Protein AF-A0A7X7HPI1-F1 (afdb_monomer)

Structure (mmCIF, N/CA/C/O backbone):
data_AF-A0A7X7HPI1-F1
#
_entry.id   AF-A0A7X7HPI1-F1
#
loop_
_atom_site.group_PDB
_atom_site.id
_atom_site.type_symbol
_atom_site.label_atom_id
_atom_site.label_alt_id
_atom_site.label_comp_id
_atom_site.label_asym_id
_atom_site.label_entity_id
_atom_site.label_seq_id
_atom_site.pdbx_PDB_ins_code
_atom_site.Cartn_x
_atom_site.Cartn_y
_atom_site.Cartn_z
_atom_site.occupancy
_atom_site.B_iso_or_equiv
_atom_site.auth_seq_id
_atom_site.auth_comp_id
_atom_site.auth_asym_id
_atom_site.auth_atom_id
_atom_site.pdbx_PDB_model_num
ATOM 1 N N . MET A 1 1 ? -1.794 21.507 5.928 1.00 48.09 1 MET A N 1
ATOM 2 C CA . MET A 1 1 ? -1.020 20.649 4.999 1.00 48.09 1 MET A CA 1
ATOM 3 C C . MET A 1 1 ? -1.915 20.273 3.833 1.00 48.09 1 MET A C 1
ATOM 5 O O . MET A 1 1 ? -3.113 20.124 4.068 1.00 48.09 1 MET A O 1
ATOM 9 N N . PRO A 1 2 ? -1.372 20.104 2.619 1.00 66.44 2 PRO A N 1
ATOM 10 C CA . PRO A 1 2 ? -2.145 19.570 1.507 1.00 66.44 2 PRO A CA 1
ATOM 11 C C . PRO A 1 2 ? -2.589 18.140 1.835 1.00 66.44 2 PRO A C 1
ATOM 13 O O . PRO A 1 2 ? -1.796 17.331 2.317 1.00 66.44 2 PRO A O 1
ATOM 16 N N . ALA A 1 3 ? -3.861 17.829 1.591 1.00 70.88 3 ALA A N 1
ATOM 17 C CA . ALA A 1 3 ? -4.450 16.532 1.929 1.00 70.88 3 ALA A CA 1
ATOM 18 C C . ALA A 1 3 ? -3.726 15.340 1.262 1.00 70.88 3 ALA A C 1
ATOM 20 O O . ALA A 1 3 ? -3.710 14.245 1.825 1.00 70.88 3 ALA A O 1
ATOM 21 N N . ASN A 1 4 ? -3.064 15.575 0.122 1.00 82.62 4 ASN A N 1
ATOM 22 C CA . ASN A 1 4 ? -2.371 14.551 -0.663 1.00 82.62 4 ASN A CA 1
ATOM 23 C C . ASN A 1 4 ? -1.169 13.913 0.041 1.00 82.62 4 ASN A C 1
ATOM 25 O O . ASN A 1 4 ? -1.058 12.691 0.035 1.00 82.62 4 ASN A O 1
ATOM 29 N N . LEU A 1 5 ? -0.284 14.694 0.675 1.00 86.50 5 LEU A N 1
ATOM 30 C CA . LEU A 1 5 ? 0.909 14.119 1.318 1.00 86.50 5 LEU A CA 1
ATOM 31 C C . LEU A 1 5 ? 0.515 13.159 2.449 1.00 86.50 5 LEU A C 1
ATOM 33 O O . LEU A 1 5 ? 1.055 12.064 2.571 1.00 86.50 5 LEU A O 1
ATOM 37 N N . ASN A 1 6 ? -0.509 13.530 3.218 1.00 91.56 6 ASN A N 1
ATOM 38 C CA . ASN A 1 6 ? -1.037 12.679 4.276 1.00 91.56 6 ASN A CA 1
ATOM 39 C C . ASN A 1 6 ? -1.591 11.359 3.756 1.00 91.56 6 ASN A C 1
ATOM 41 O O . ASN A 1 6 ? -1.440 10.344 4.425 1.00 91.56 6 ASN A O 1
ATOM 45 N N . ALA A 1 7 ? -2.273 11.380 2.610 1.00 92.81 7 ALA A N 1
ATOM 46 C CA . ALA A 1 7 ? -2.799 10.165 2.006 1.00 92.81 7 ALA A CA 1
ATOM 47 C C . ALA A 1 7 ? -1.656 9.217 1.620 1.00 92.81 7 ALA A C 1
ATOM 49 O O . ALA A 1 7 ? -1.682 8.052 2.001 1.00 92.81 7 ALA A O 1
ATOM 50 N N . LEU A 1 8 ? -0.600 9.736 0.986 1.00 92.62 8 LEU A N 1
ATOM 51 C CA . LEU A 1 8 ? 0.573 8.943 0.604 1.00 92.62 8 LEU A CA 1
ATOM 52 C C . LEU A 1 8 ? 1.278 8.304 1.807 1.00 92.62 8 LEU A C 1
ATOM 54 O O . LEU A 1 8 ? 1.609 7.118 1.756 1.00 92.62 8 LEU A O 1
ATOM 58 N N . ILE A 1 9 ? 1.465 9.057 2.899 1.00 93.75 9 ILE A N 1
ATOM 59 C CA . ILE A 1 9 ? 2.038 8.518 4.143 1.00 93.75 9 ILE A CA 1
ATOM 60 C C . ILE A 1 9 ? 1.172 7.363 4.654 1.00 93.75 9 ILE A C 1
ATOM 62 O O . ILE A 1 9 ? 1.690 6.285 4.935 1.00 93.75 9 ILE A O 1
ATOM 66 N N . ARG A 1 10 ? -0.155 7.542 4.703 1.00 96.06 10 ARG A N 1
ATOM 67 C CA . ARG A 1 10 ? -1.070 6.488 5.162 1.00 96.06 10 ARG A CA 1
ATOM 68 C C . ARG A 1 10 ? -1.055 5.264 4.249 1.00 96.06 10 ARG A C 1
ATOM 70 O O . ARG A 1 10 ? -0.957 4.161 4.771 1.00 96.06 10 ARG A O 1
ATOM 77 N N . TYR A 1 11 ? -1.062 5.423 2.925 1.00 96.19 11 TYR A N 1
ATOM 78 C CA . TYR A 1 11 ? -0.986 4.292 1.987 1.00 96.19 11 TYR A CA 1
ATOM 79 C C . TYR A 1 11 ? 0.305 3.494 2.154 1.00 96.19 11 TYR A C 1
ATOM 81 O O . TYR A 1 11 ? 0.265 2.266 2.232 1.00 96.19 11 TYR A O 1
ATOM 89 N N . LYS A 1 12 ? 1.446 4.183 2.283 1.00 95.12 12 LYS A N 1
ATOM 90 C CA . LYS A 1 12 ? 2.737 3.541 2.556 1.00 95.12 12 LYS A CA 1
ATOM 91 C C . LYS A 1 12 ? 2.701 2.774 3.878 1.00 95.12 12 LYS A C 1
ATOM 93 O O . LYS A 1 12 ? 3.155 1.633 3.931 1.00 95.12 12 LYS A O 1
ATOM 98 N N . THR A 1 13 ? 2.146 3.370 4.931 1.00 96.50 13 THR A N 1
ATOM 99 C CA . THR A 1 13 ? 2.050 2.735 6.251 1.00 96.50 13 THR A CA 1
ATOM 100 C C . THR A 1 13 ? 1.117 1.527 6.244 1.00 96.50 13 THR A C 1
ATOM 102 O O . THR A 1 13 ? 1.507 0.472 6.744 1.00 96.50 13 THR A O 1
ATOM 105 N N . ILE A 1 14 ? -0.070 1.637 5.637 1.00 97.25 14 ILE A N 1
ATOM 106 C CA . ILE A 1 14 ? -1.009 0.518 5.476 1.00 97.25 14 ILE A CA 1
ATOM 107 C C . ILE A 1 14 ? -0.326 -0.611 4.704 1.00 97.25 14 ILE A C 1
ATOM 109 O O . ILE A 1 14 ? -0.339 -1.751 5.162 1.00 97.25 14 ILE A O 1
ATOM 113 N N . ASN A 1 15 ? 0.351 -0.305 3.593 1.00 96.06 15 ASN A N 1
ATOM 114 C CA . ASN A 1 15 ? 1.085 -1.311 2.832 1.00 96.06 15 ASN A CA 1
ATOM 115 C C . ASN A 1 15 ? 2.127 -2.042 3.679 1.00 96.06 15 ASN A C 1
ATOM 117 O O . ASN A 1 15 ? 2.152 -3.265 3.678 1.00 96.06 15 ASN A O 1
ATOM 121 N N . SER A 1 16 ? 2.948 -1.313 4.436 1.00 94.69 16 SER A N 1
ATOM 122 C CA . SER A 1 16 ? 3.955 -1.917 5.316 1.00 94.69 16 SER A CA 1
ATOM 123 C C . SER A 1 16 ? 3.349 -2.793 6.415 1.00 94.69 16 SER A C 1
ATOM 125 O O . SER A 1 16 ? 3.991 -3.743 6.851 1.00 94.69 16 SER A O 1
ATOM 127 N N . CYS A 1 17 ? 2.130 -2.490 6.874 1.00 95.50 17 CYS A N 1
ATOM 128 C CA . CYS A 1 17 ? 1.427 -3.340 7.834 1.00 95.50 17 CYS A CA 1
ATOM 129 C C . CYS A 1 17 ? 0.960 -4.644 7.171 1.00 95.50 17 CYS A C 1
ATOM 131 O O . CYS A 1 17 ? 1.163 -5.724 7.723 1.00 95.50 17 CYS A O 1
ATOM 133 N N . LEU A 1 18 ? 0.343 -4.554 5.991 1.00 95.25 18 LEU A N 1
ATOM 134 C CA . LEU A 1 18 ? -0.298 -5.699 5.336 1.00 95.25 18 LEU A CA 1
ATOM 135 C C . LEU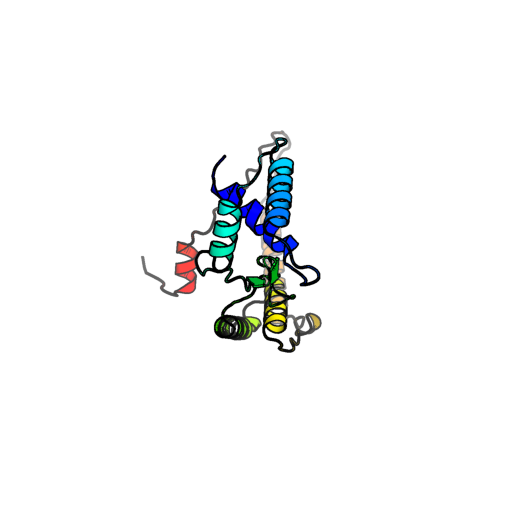 A 1 18 ? 0.675 -6.591 4.542 1.00 95.25 18 LEU A C 1
ATOM 137 O O . LEU A 1 18 ? 0.387 -7.774 4.345 1.00 95.25 18 LEU A O 1
ATOM 141 N N . ALA A 1 19 ? 1.810 -6.050 4.092 1.00 90.19 19 ALA A N 1
ATOM 142 C CA . ALA A 1 19 ? 2.802 -6.759 3.286 1.00 90.19 19 ALA A CA 1
ATOM 143 C C . ALA A 1 19 ? 3.448 -7.946 4.026 1.00 90.19 19 ALA A C 1
ATOM 145 O O . ALA A 1 19 ? 3.615 -7.951 5.247 1.00 90.19 19 ALA A O 1
ATOM 146 N N . GLY A 1 20 ? 3.837 -8.973 3.265 1.00 82.62 20 GLY A N 1
ATOM 147 C CA . GLY A 1 20 ? 4.520 -10.163 3.778 1.00 82.62 20 GLY A CA 1
ATOM 148 C C . GLY A 1 20 ? 3.614 -11.193 4.462 1.00 82.62 20 GLY A C 1
ATOM 149 O O . GLY A 1 20 ? 4.106 -12.252 4.843 1.00 82.62 20 GLY A O 1
ATOM 150 N N . GLY A 1 21 ? 2.316 -10.912 4.644 1.00 79.25 21 GLY A N 1
ATOM 151 C CA . GLY A 1 21 ? 1.300 -11.886 5.078 1.00 79.25 21 GLY A CA 1
ATOM 152 C C . GLY A 1 21 ? 1.475 -12.479 6.485 1.00 79.25 21 GLY A C 1
ATOM 153 O O . GLY A 1 21 ? 0.742 -13.389 6.861 1.00 79.25 21 GLY A O 1
ATOM 154 N N . ARG A 1 22 ? 2.429 -11.982 7.285 1.00 77.50 22 ARG A N 1
ATOM 155 C CA . ARG A 1 22 ? 2.795 -12.570 8.592 1.00 77.50 22 ARG A CA 1
ATOM 156 C C . ARG A 1 22 ? 1.768 -12.306 9.693 1.00 77.50 22 ARG A C 1
ATOM 158 O O . ARG A 1 22 ? 1.742 -13.019 10.691 1.00 77.50 22 ARG A O 1
ATOM 165 N N . ARG A 1 23 ? 0.960 -11.253 9.547 1.00 91.06 23 ARG A N 1
ATOM 166 C CA . ARG A 1 23 ? 0.018 -10.766 10.562 1.00 91.06 23 ARG A CA 1
ATOM 167 C C . ARG A 1 23 ? -1.215 -10.158 9.896 1.00 91.06 23 ARG A C 1
ATOM 169 O O . ARG A 1 23 ? -1.105 -9.526 8.850 1.00 91.06 23 ARG A O 1
ATOM 176 N N . ARG A 1 24 ? -2.375 -10.320 10.539 1.00 95.62 24 ARG A N 1
ATOM 177 C CA . ARG A 1 24 ? -3.611 -9.592 10.215 1.00 95.62 24 ARG A CA 1
ATOM 178 C C . ARG A 1 24 ? -3.800 -8.436 11.198 1.00 95.62 24 ARG A C 1
ATOM 180 O O . ARG A 1 24 ? -3.388 -8.555 12.350 1.00 95.62 24 ARG A O 1
ATOM 187 N N . TRP A 1 25 ? -4.420 -7.354 10.747 1.00 97.81 25 TRP A N 1
ATOM 188 C CA . TRP A 1 25 ? -4.474 -6.088 11.483 1.00 97.81 25 TRP A CA 1
ATOM 189 C C . TRP A 1 25 ? -5.904 -5.632 11.728 1.00 97.81 25 TRP A C 1
ATOM 191 O O . TRP A 1 25 ? -6.716 -5.651 10.805 1.00 97.81 25 TRP A O 1
ATOM 201 N N . SER A 1 26 ? -6.226 -5.190 12.939 1.00 98.06 26 SER A N 1
ATOM 202 C CA . SER A 1 26 ? -7.514 -4.545 13.201 1.00 98.06 26 SER A CA 1
ATOM 203 C C . SER A 1 26 ? -7.544 -3.126 12.623 1.00 98.06 26 SER A C 1
ATOM 205 O O . SER A 1 26 ? -6.506 -2.527 12.325 1.00 98.06 26 SER A O 1
ATOM 207 N N . ILE A 1 27 ? -8.745 -2.561 12.469 1.00 97.94 27 ILE A N 1
ATOM 208 C CA . ILE A 1 27 ? -8.876 -1.174 12.004 1.00 97.94 27 ILE A CA 1
ATOM 209 C C . ILE A 1 27 ? -8.205 -0.190 12.971 1.00 97.94 27 ILE A C 1
ATOM 211 O O . ILE A 1 27 ? -7.578 0.766 12.523 1.00 97.94 27 ILE A O 1
ATOM 215 N N . ASP A 1 28 ? -8.284 -0.444 14.277 1.00 97.81 28 ASP A N 1
ATOM 216 C CA . ASP A 1 28 ? -7.704 0.426 15.300 1.00 97.81 28 ASP A CA 1
ATOM 217 C C . ASP A 1 28 ? -6.179 0.358 15.315 1.00 97.81 28 ASP A C 1
ATOM 219 O O . ASP A 1 28 ? -5.527 1.391 15.441 1.00 97.81 28 ASP A O 1
ATOM 223 N N . GLU A 1 29 ? -5.594 -0.816 15.074 1.00 97.50 29 GLU A N 1
ATOM 224 C CA . GLU A 1 29 ? -4.141 -0.930 14.933 1.00 97.50 29 GLU A CA 1
ATOM 225 C C . GLU A 1 29 ? -3.635 -0.173 13.698 1.00 97.50 29 GLU A C 1
ATOM 227 O O . GLU A 1 29 ? -2.627 0.529 13.771 1.00 97.50 29 GLU A O 1
ATOM 232 N N . LEU A 1 30 ? -4.345 -0.264 12.566 1.00 97.75 30 LEU A N 1
ATOM 233 C CA . LEU A 1 30 ? -4.000 0.505 11.365 1.00 97.75 30 LEU A CA 1
ATOM 234 C C . LEU A 1 30 ? -4.118 2.016 11.611 1.00 97.75 30 LEU A C 1
ATOM 236 O O . LEU A 1 30 ? -3.263 2.780 11.162 1.00 97.75 30 LEU A O 1
ATOM 240 N N . ARG A 1 31 ? -5.147 2.455 12.347 1.00 97.50 31 ARG A N 1
ATOM 241 C CA . ARG A 1 31 ? -5.308 3.862 12.744 1.00 97.50 31 ARG A CA 1
ATOM 242 C C . ARG A 1 31 ? -4.149 4.345 13.600 1.00 97.50 31 ARG A C 1
ATOM 244 O O . ARG A 1 31 ? -3.644 5.434 13.328 1.00 97.50 31 ARG A O 1
ATOM 251 N N . GLU A 1 32 ? -3.733 3.565 14.594 1.00 96.88 32 GLU A N 1
ATOM 252 C CA . GLU A 1 32 ? -2.623 3.940 15.470 1.00 96.88 32 GLU A CA 1
ATOM 253 C C . GLU A 1 32 ? -1.335 4.073 14.660 1.00 96.88 32 GLU A C 1
ATOM 255 O O . GLU A 1 32 ? -0.740 5.147 14.628 1.00 96.88 32 GLU A O 1
ATOM 260 N N . ARG A 1 33 ? -0.994 3.052 13.862 1.00 96.94 33 ARG A N 1
ATOM 261 C CA . ARG A 1 33 ? 0.201 3.069 13.003 1.00 96.94 33 ARG A CA 1
ATOM 262 C C . ARG A 1 33 ? 0.227 4.253 12.042 1.00 96.94 33 ARG A C 1
ATOM 264 O O . ARG A 1 33 ? 1.272 4.862 11.824 1.00 96.94 33 ARG A O 1
ATOM 271 N N . CYS A 1 34 ? -0.910 4.592 11.440 1.00 96.50 34 CYS A N 1
ATOM 272 C CA . CYS A 1 34 ? -1.007 5.762 10.573 1.00 96.50 34 CYS A CA 1
ATOM 273 C C . CYS A 1 34 ? -0.898 7.084 11.345 1.00 96.50 34 CYS A C 1
ATOM 275 O O . CYS A 1 34 ? -0.346 8.043 10.807 1.00 96.50 34 CYS A O 1
ATOM 277 N N . SER A 1 35 ? -1.415 7.149 12.574 1.00 95.69 35 SER A N 1
ATOM 278 C CA . SER A 1 35 ? -1.324 8.337 13.433 1.00 95.69 35 SER A CA 1
ATOM 279 C C . SER A 1 35 ? 0.115 8.574 13.892 1.00 95.69 35 SER A C 1
ATOM 281 O O . SER A 1 35 ? 0.601 9.698 13.788 1.00 95.69 35 SER A O 1
ATOM 283 N N . GLU A 1 36 ? 0.817 7.514 14.299 1.00 95.19 36 GLU A N 1
ATOM 284 C CA . GLU A 1 36 ? 2.249 7.525 14.622 1.00 95.19 36 GLU A CA 1
ATOM 285 C C . GLU A 1 36 ? 3.083 8.000 13.424 1.00 95.19 36 GLU A C 1
ATOM 287 O O . GLU A 1 36 ? 3.819 8.977 13.537 1.00 95.19 36 GLU A O 1
ATOM 292 N N . ALA A 1 37 ? 2.888 7.402 12.243 1.00 94.12 37 ALA A N 1
ATOM 293 C CA . ALA A 1 37 ? 3.639 7.769 11.039 1.00 94.12 37 ALA A CA 1
ATOM 294 C C . ALA A 1 37 ? 3.433 9.239 10.622 1.00 94.12 37 ALA A C 1
ATOM 296 O O . ALA A 1 37 ? 4.359 9.905 10.161 1.00 94.12 37 ALA A O 1
ATOM 297 N N . LEU A 1 38 ? 2.217 9.772 10.784 1.00 92.31 38 LEU A N 1
ATOM 298 C CA . LEU A 1 38 ? 1.942 11.190 10.531 1.00 92.31 38 LEU A CA 1
ATOM 299 C C . LEU A 1 38 ? 2.541 12.106 11.605 1.00 92.31 38 LEU A C 1
ATOM 301 O O . LEU A 1 38 ? 2.862 13.259 11.305 1.00 92.31 38 LEU A O 1
ATOM 305 N N . ALA A 1 39 ? 2.652 11.626 12.845 1.00 90.94 39 ALA A N 1
ATOM 306 C CA . ALA A 1 39 ? 3.245 12.369 13.946 1.00 90.94 39 ALA A CA 1
ATOM 307 C C . ALA A 1 39 ? 4.764 12.489 13.790 1.00 90.94 39 ALA A C 1
ATOM 309 O O . ALA A 1 39 ? 5.292 13.581 13.993 1.00 90.94 39 ALA A O 1
ATOM 310 N N . GLU A 1 40 ? 5.441 11.413 13.381 1.00 87.25 40 GLU A N 1
ATOM 311 C CA . GLU A 1 40 ? 6.885 11.387 13.111 1.00 87.25 40 GLU A CA 1
ATOM 312 C C . GLU A 1 40 ? 7.287 12.410 12.042 1.00 87.25 40 GLU A C 1
ATOM 314 O O . GLU A 1 40 ? 8.226 13.176 12.240 1.00 87.25 40 GLU A O 1
ATOM 319 N N . ASP A 1 41 ? 6.523 12.497 10.950 1.00 80.44 41 ASP A N 1
ATOM 320 C CA . ASP A 1 41 ? 6.805 13.422 9.843 1.00 80.44 41 ASP A CA 1
ATOM 321 C C . ASP A 1 41 ? 6.566 14.902 10.214 1.00 80.44 41 ASP A C 1
ATOM 323 O O . ASP A 1 41 ? 7.117 15.816 9.602 1.00 80.44 41 ASP A O 1
ATOM 327 N N . ARG A 1 42 ? 5.736 15.170 11.234 1.00 75.88 42 ARG A N 1
ATOM 328 C CA . ARG A 1 42 ? 5.281 16.531 11.587 1.00 75.88 42 ARG A CA 1
ATOM 329 C C . ARG A 1 42 ? 5.717 17.039 12.957 1.00 75.88 42 ARG A C 1
ATOM 331 O O . ARG A 1 42 ? 5.479 18.210 13.261 1.00 75.88 42 ARG A O 1
ATOM 338 N N . GLY A 1 43 ? 6.244 16.174 13.817 1.00 76.06 43 GLY A N 1
ATOM 339 C CA . GLY A 1 43 ? 6.509 16.473 15.226 1.00 76.06 43 GLY A CA 1
ATOM 340 C C . GLY A 1 43 ? 5.255 16.798 16.053 1.00 76.06 43 GLY A C 1
ATOM 341 O O . GLY A 1 43 ? 5.365 17.409 17.114 1.00 76.06 43 GLY A O 1
ATOM 342 N N . ARG A 1 44 ? 4.048 16.453 15.572 1.00 76.81 44 ARG A N 1
ATOM 343 C CA . ARG A 1 44 ? 2.775 16.668 16.287 1.00 76.81 44 ARG A CA 1
ATOM 344 C C . ARG A 1 44 ? 1.822 15.502 16.076 1.00 76.81 44 ARG A C 1
ATOM 346 O O . ARG A 1 44 ? 1.489 15.182 14.937 1.00 76.81 44 ARG A O 1
ATOM 353 N N . TYR A 1 45 ? 1.332 14.936 17.175 1.00 79.69 45 TYR A N 1
ATOM 354 C CA . TYR A 1 45 ? 0.384 13.829 17.138 1.00 79.69 45 TYR A CA 1
ATOM 355 C C . TYR A 1 45 ? -0.997 14.291 16.663 1.00 79.69 45 TYR A C 1
ATOM 357 O O . TYR A 1 45 ? -1.563 15.258 17.175 1.00 79.69 45 TYR A O 1
ATOM 365 N N . SER A 1 46 ? -1.536 13.595 15.664 1.00 81.31 46 SER A N 1
ATOM 366 C CA . SER A 1 46 ? -2.890 13.798 15.158 1.00 81.31 46 SER A CA 1
ATOM 367 C C . SER A 1 46 ? -3.506 12.437 14.875 1.00 81.31 46 SER A C 1
ATOM 369 O O . SER A 1 46 ? -3.039 11.710 14.001 1.00 81.31 46 SER A O 1
ATOM 371 N N . THR A 1 47 ? -4.561 12.106 15.617 1.00 88.75 47 THR A N 1
ATOM 372 C CA . THR A 1 47 ? -5.258 10.831 15.464 1.00 88.75 47 THR A CA 1
ATOM 373 C C . THR A 1 47 ? -5.995 10.770 14.133 1.00 88.75 47 THR A C 1
ATOM 375 O O . THR A 1 47 ? -6.778 11.659 13.789 1.00 88.75 47 THR A O 1
ATOM 378 N N . VAL A 1 48 ? -5.793 9.680 13.401 1.00 94.00 48 VAL A N 1
ATOM 379 C CA . VAL A 1 48 ? -6.534 9.387 12.177 1.00 94.00 48 VAL A CA 1
ATOM 380 C C . VAL A 1 48 ? -7.881 8.746 12.518 1.00 94.00 48 VAL A C 1
ATOM 382 O O . VAL A 1 48 ? -7.986 7.815 13.326 1.00 94.00 48 VAL A O 1
ATOM 385 N N . SER A 1 49 ? -8.946 9.253 11.893 1.00 96.56 49 SER A N 1
ATOM 386 C CA . SER A 1 49 ? -10.290 8.707 12.081 1.00 96.56 49 SER A CA 1
ATOM 387 C C . SER A 1 49 ? -10.433 7.326 11.438 1.00 96.56 49 SER A C 1
ATOM 389 O O . SER A 1 49 ? -9.805 7.028 10.422 1.00 96.56 49 SER A O 1
ATOM 391 N N . GLU A 1 50 ? -11.318 6.497 11.987 1.00 97.12 50 GLU A N 1
ATOM 392 C CA . GLU A 1 50 ? -11.624 5.188 11.408 1.00 97.12 50 GLU A CA 1
ATOM 393 C C . GLU A 1 50 ? -12.156 5.301 9.976 1.00 97.12 50 GLU A C 1
ATOM 395 O O . GLU A 1 50 ? -11.737 4.557 9.088 1.00 97.12 50 GLU A O 1
ATOM 400 N N . ARG A 1 51 ? -13.026 6.289 9.733 1.00 97.19 51 ARG A N 1
ATOM 401 C CA . ARG A 1 51 ? -13.558 6.592 8.403 1.00 97.19 51 ARG A CA 1
ATOM 402 C C . ARG A 1 51 ? -12.439 6.837 7.394 1.00 97.19 51 ARG A C 1
ATOM 404 O O . ARG A 1 51 ? -12.497 6.291 6.303 1.00 97.19 51 ARG A O 1
ATOM 411 N N . THR A 1 52 ? -11.411 7.594 7.777 1.00 97.06 52 THR A N 1
ATOM 412 C CA . THR A 1 52 ? -10.260 7.875 6.909 1.00 97.06 52 THR A CA 1
ATOM 413 C C . THR A 1 52 ? -9.536 6.594 6.506 1.00 97.06 52 THR A C 1
ATOM 415 O O . THR A 1 52 ? -9.290 6.403 5.322 1.00 97.06 52 THR A O 1
ATOM 418 N N . ILE A 1 53 ? -9.254 5.689 7.449 1.00 98.06 53 ILE A N 1
ATOM 419 C CA . ILE A 1 53 ? -8.574 4.425 7.126 1.00 98.06 53 ILE A CA 1
ATOM 420 C C . ILE A 1 53 ? -9.452 3.526 6.249 1.00 98.06 53 ILE A C 1
ATOM 422 O O . ILE A 1 53 ? -8.957 2.923 5.300 1.00 98.06 53 ILE A O 1
ATOM 426 N N . ARG A 1 54 ? -10.761 3.449 6.515 1.00 97.94 54 ARG A N 1
ATOM 427 C CA . ARG A 1 54 ? -11.687 2.683 5.664 1.00 97.94 54 ARG A CA 1
ATOM 428 C C . ARG A 1 54 ? -11.761 3.251 4.242 1.00 97.94 54 ARG A C 1
ATOM 430 O O . ARG A 1 54 ? -11.754 2.475 3.286 1.00 97.94 54 ARG A O 1
ATOM 437 N N . ASP A 1 55 ? -11.795 4.576 4.102 1.00 97.62 55 ASP A N 1
ATOM 438 C CA . ASP A 1 55 ? -11.776 5.256 2.804 1.00 97.62 55 ASP A CA 1
ATOM 439 C C . ASP A 1 55 ? -10.442 5.015 2.077 1.00 97.62 55 ASP A C 1
ATOM 441 O O . ASP A 1 55 ? -10.441 4.690 0.891 1.00 97.62 55 ASP A O 1
ATOM 445 N N . ASP A 1 56 ? -9.312 5.062 2.784 1.00 97.56 56 ASP A N 1
ATOM 446 C CA . ASP A 1 56 ? -7.999 4.748 2.214 1.00 97.56 56 ASP A CA 1
ATOM 447 C C . ASP A 1 56 ? -7.915 3.302 1.716 1.00 97.56 56 ASP A C 1
ATOM 449 O O . ASP A 1 56 ? -7.472 3.066 0.596 1.00 97.56 56 ASP A O 1
ATOM 453 N N . ILE A 1 57 ? -8.393 2.331 2.502 1.00 97.81 57 ILE A N 1
ATOM 4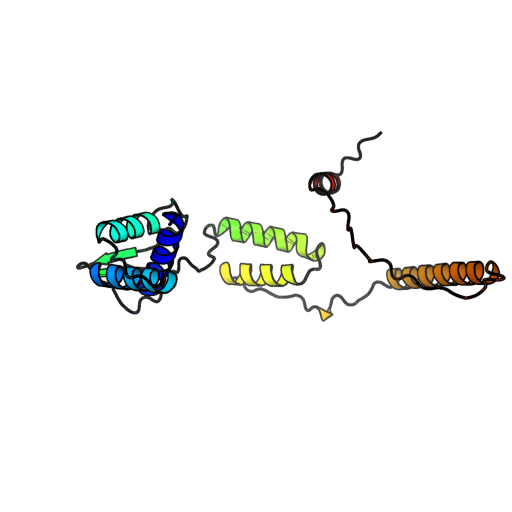54 C CA . ILE A 1 57 ? -8.450 0.919 2.094 1.00 97.81 57 ILE A CA 1
ATOM 455 C C . ILE A 1 57 ? -9.338 0.753 0.856 1.00 97.81 57 ILE A C 1
ATOM 457 O O . ILE A 1 57 ? -8.992 -0.001 -0.055 1.00 97.81 57 ILE A O 1
ATOM 461 N N . ARG A 1 58 ? -10.475 1.460 0.794 1.00 97.44 58 ARG A N 1
ATOM 462 C CA . ARG A 1 58 ? -11.349 1.459 -0.386 1.00 97.44 58 ARG A CA 1
ATOM 463 C C . ARG A 1 58 ? -10.618 1.990 -1.619 1.00 97.44 58 ARG A C 1
ATOM 465 O O . ARG A 1 58 ? -10.726 1.376 -2.676 1.00 97.44 58 ARG A O 1
ATOM 472 N N . VAL A 1 59 ? -9.871 3.086 -1.487 1.00 96.00 59 VAL A N 1
ATOM 473 C CA . VAL A 1 59 ? -9.073 3.656 -2.583 1.00 96.00 59 VAL A CA 1
ATOM 474 C C . VAL A 1 59 ? -7.949 2.704 -2.997 1.00 96.00 59 VAL A C 1
ATOM 476 O O . VAL A 1 59 ? -7.786 2.453 -4.186 1.00 96.00 59 VAL A O 1
ATOM 479 N N . MET A 1 60 ? -7.225 2.107 -2.047 1.00 95.81 60 MET A N 1
ATOM 480 C CA . MET A 1 60 ? -6.153 1.147 -2.339 1.00 95.81 60 MET A CA 1
ATOM 481 C C . MET A 1 60 ? -6.659 -0.097 -3.083 1.00 95.81 60 MET A C 1
ATOM 483 O O . MET A 1 60 ? -5.941 -0.622 -3.928 1.00 95.81 60 MET A O 1
ATOM 487 N N . ARG A 1 61 ? -7.887 -0.554 -2.799 1.00 96.31 61 ARG A N 1
ATOM 488 C CA . ARG A 1 61 ? -8.551 -1.652 -3.528 1.00 96.31 61 ARG A CA 1
ATOM 489 C C . ARG A 1 61 ? -8.999 -1.271 -4.942 1.00 96.31 61 ARG A C 1
ATOM 491 O O . ARG A 1 61 ? -9.233 -2.164 -5.746 1.00 96.31 61 ARG A O 1
ATOM 498 N N . SER A 1 62 ? -9.194 0.018 -5.211 1.00 94.12 62 SER A N 1
ATOM 499 C CA . SER A 1 62 ? -9.724 0.507 -6.486 1.00 94.12 62 SER A CA 1
ATOM 500 C C . SER A 1 62 ? -8.644 0.688 -7.555 1.00 94.12 62 SER A C 1
ATOM 502 O O . SER A 1 62 ? -7.442 0.670 -7.277 1.00 94.12 62 SER A O 1
ATOM 504 N N . ASP A 1 63 ? -9.106 0.942 -8.773 1.00 88.62 63 ASP A N 1
ATOM 505 C CA . ASP A 1 63 ? -8.311 1.280 -9.950 1.00 88.62 63 ASP A CA 1
ATOM 506 C C . ASP A 1 63 ? -7.829 2.742 -9.967 1.00 88.62 63 ASP A C 1
ATOM 508 O O . ASP A 1 63 ? -6.912 3.066 -10.717 1.00 88.62 63 ASP A O 1
ATOM 512 N N . ILE A 1 64 ? -8.373 3.611 -9.102 1.00 88.06 64 ILE A N 1
ATOM 513 C CA . ILE A 1 64 ? -8.101 5.064 -9.064 1.00 88.06 64 ILE A CA 1
ATOM 514 C C . ILE A 1 64 ? -6.600 5.386 -9.009 1.00 88.06 64 ILE A C 1
ATOM 516 O O . ILE A 1 64 ? -6.145 6.333 -9.646 1.00 88.06 64 ILE A O 1
ATOM 520 N N . LEU A 1 65 ? -5.835 4.621 -8.224 1.00 84.50 65 LEU A N 1
ATOM 521 C CA . LEU A 1 65 ? -4.381 4.789 -8.083 1.00 84.50 65 LEU A CA 1
ATOM 522 C C . LEU A 1 65 ? -3.582 3.752 -8.887 1.00 84.50 65 LEU A C 1
ATOM 524 O O . LEU A 1 65 ? -2.356 3.750 -8.829 1.00 84.50 65 LEU A O 1
ATOM 528 N N . GLY A 1 66 ? -4.261 2.832 -9.579 1.00 83.38 66 GLY A N 1
ATOM 529 C CA . GLY A 1 66 ? -3.646 1.705 -10.283 1.00 83.38 66 GLY A CA 1
ATOM 530 C C . GLY A 1 66 ? -3.091 0.598 -9.378 1.00 83.38 66 GLY A C 1
ATOM 531 O O . GLY A 1 66 ? -2.593 -0.398 -9.892 1.00 83.38 66 GLY A O 1
ATOM 532 N N . PHE A 1 67 ? -3.188 0.731 -8.048 1.00 88.50 67 PHE A N 1
ATOM 533 C CA . PHE A 1 67 ? -2.658 -0.261 -7.106 1.00 88.50 67 PHE A CA 1
ATOM 534 C C . PHE A 1 67 ? -3.432 -1.580 -7.138 1.00 88.50 67 PHE A C 1
ATOM 536 O O . PHE A 1 67 ? -2.803 -2.636 -7.094 1.00 88.50 67 PHE A O 1
ATOM 543 N N . ASN A 1 68 ? -4.771 -1.523 -7.189 1.00 92.06 68 ASN A N 1
ATOM 544 C CA . ASN A 1 68 ? -5.651 -2.697 -7.148 1.00 92.06 68 ASN A CA 1
ATOM 545 C C . ASN A 1 68 ? -5.273 -3.683 -6.025 1.00 92.06 68 ASN A C 1
ATOM 547 O O . ASN A 1 68 ? -5.153 -4.891 -6.235 1.00 92.06 68 ASN A O 1
ATOM 551 N N . ALA A 1 69 ? -5.026 -3.156 -4.822 1.00 94.06 69 ALA A N 1
ATOM 552 C CA . ALA A 1 69 ? -4.456 -3.926 -3.730 1.00 94.06 69 ALA A CA 1
ATOM 553 C C . ALA A 1 69 ? -5.396 -5.064 -3.286 1.00 94.06 69 ALA A C 1
ATOM 555 O O . ALA A 1 69 ? -6.564 -4.802 -2.969 1.00 94.06 69 ALA A O 1
ATOM 556 N N . PRO A 1 70 ? -4.904 -6.314 -3.166 1.00 95.50 70 PRO A N 1
ATOM 557 C CA . PRO A 1 70 ? -5.708 -7.489 -2.841 1.00 95.50 70 PRO A CA 1
ATOM 558 C C . PRO A 1 70 ? -5.999 -7.581 -1.329 1.00 95.50 70 PRO A C 1
ATOM 560 O O . PRO A 1 70 ? -5.729 -8.587 -0.674 1.00 95.50 70 PRO A O 1
ATOM 563 N N . ILE A 1 71 ? -6.523 -6.504 -0.737 1.00 97.06 71 ILE A N 1
ATOM 564 C CA . ILE A 1 71 ? -6.834 -6.417 0.695 1.00 97.06 71 ILE A CA 1
ATOM 565 C C . ILE A 1 71 ? -8.125 -7.186 0.981 1.00 97.06 71 ILE A C 1
ATOM 567 O O . ILE A 1 71 ? -9.203 -6.758 0.561 1.00 97.06 71 ILE A O 1
ATOM 571 N N . LYS A 1 72 ? -8.063 -8.249 1.783 1.00 96.88 72 LYS A N 1
ATOM 572 C CA . LYS A 1 72 ? -9.232 -8.949 2.339 1.00 96.88 72 LYS A CA 1
ATOM 573 C C . LYS A 1 72 ? -9.510 -8.511 3.775 1.00 96.88 72 LYS A C 1
ATOM 575 O O . LYS A 1 72 ? -8.638 -7.969 4.453 1.00 96.88 72 LYS A O 1
ATOM 580 N N . GLN A 1 73 ? -10.754 -8.705 4.207 1.00 96.88 73 GLN A N 1
ATOM 581 C CA . GLN A 1 73 ? -11.190 -8.464 5.579 1.00 96.88 73 GLN A CA 1
ATOM 582 C C . GLN A 1 73 ? -11.977 -9.678 6.078 1.00 96.88 73 GLN A C 1
ATOM 584 O O . GLN A 1 73 ? -13.001 -10.020 5.494 1.00 96.88 73 GLN A O 1
ATOM 589 N N . GLU A 1 74 ? -11.519 -10.300 7.162 1.00 96.31 74 GLU A N 1
ATOM 590 C CA . GLU A 1 74 ? -12.168 -11.455 7.796 1.00 96.31 74 GLU A CA 1
ATOM 591 C C . GLU A 1 74 ? -12.153 -11.267 9.316 1.00 96.31 74 GLU A C 1
ATOM 593 O O . GLU A 1 74 ? -11.121 -10.922 9.891 1.00 96.31 74 GLU A O 1
ATOM 598 N N . GLY A 1 75 ? -13.302 -11.432 9.980 1.00 95.50 75 GLY A N 1
ATOM 599 C CA . GLY A 1 75 ? -13.402 -11.268 11.439 1.00 95.50 75 GLY A CA 1
ATOM 600 C C . GLY A 1 75 ? -12.995 -9.879 11.957 1.00 95.50 75 GLY A C 1
ATOM 601 O O . GLY A 1 75 ? -12.512 -9.763 13.076 1.00 95.50 75 GLY A O 1
ATOM 602 N N . GLY A 1 76 ? -13.130 -8.830 11.138 1.00 95.25 76 GLY A N 1
ATOM 603 C CA . GLY A 1 76 ? -12.696 -7.469 11.484 1.00 95.25 76 GLY A CA 1
ATOM 604 C C . GLY A 1 76 ? -11.199 -7.197 11.287 1.00 95.25 76 GLY A C 1
ATOM 605 O O . GLY A 1 76 ? -10.757 -6.075 11.528 1.00 95.25 76 GLY A O 1
ATOM 606 N N . LEU A 1 77 ? -10.436 -8.181 10.803 1.00 97.56 77 LEU A N 1
ATOM 607 C CA . LEU A 1 77 ? -9.002 -8.070 10.560 1.00 97.56 77 LEU A CA 1
ATOM 608 C C . LEU A 1 77 ? -8.698 -7.960 9.062 1.00 97.56 77 LEU A C 1
ATOM 610 O O . LEU A 1 77 ? -9.274 -8.680 8.247 1.00 97.56 77 LEU A O 1
ATOM 614 N N . TYR A 1 78 ? -7.762 -7.085 8.709 1.00 97.81 78 TYR A N 1
ATOM 615 C CA . TYR A 1 78 ? -7.313 -6.795 7.351 1.00 97.81 78 TYR A CA 1
ATOM 616 C C . TYR A 1 78 ? -5.968 -7.460 7.052 1.00 97.81 78 TYR A C 1
ATOM 618 O O . TYR A 1 78 ? -5.090 -7.531 7.915 1.00 97.81 78 TYR A O 1
ATOM 626 N N . PHE A 1 79 ? -5.806 -7.937 5.818 1.00 96.94 79 PHE A N 1
ATOM 627 C CA . PHE A 1 79 ? -4.578 -8.558 5.311 1.00 96.94 79 PHE A CA 1
ATOM 628 C C . PHE A 1 79 ? -4.557 -8.545 3.778 1.00 96.94 79 PHE A C 1
ATOM 630 O O . PHE A 1 79 ? -5.612 -8.461 3.147 1.00 96.94 79 PHE A O 1
ATOM 637 N N . TYR A 1 80 ? -3.376 -8.648 3.166 1.00 96.25 80 TYR A N 1
ATOM 638 C CA . TYR A 1 80 ? -3.280 -8.955 1.737 1.00 96.25 80 TYR A CA 1
ATOM 639 C C . TYR A 1 80 ? -3.515 -10.444 1.496 1.00 96.25 80 TYR A C 1
ATOM 641 O O . TYR A 1 80 ? -2.939 -11.280 2.189 1.00 96.25 80 TYR A O 1
ATOM 649 N N . SER A 1 81 ? -4.348 -10.790 0.511 1.00 94.50 81 SER A N 1
ATOM 650 C CA . SER A 1 81 ? -4.535 -12.193 0.127 1.00 94.50 81 SER A CA 1
ATOM 651 C C . SER A 1 81 ? -3.352 -12.775 -0.634 1.00 94.50 81 SER A C 1
ATOM 653 O O . SER A 1 81 ? -3.199 -13.991 -0.640 1.00 94.50 81 SER A O 1
ATOM 655 N N . ASP A 1 82 ? -2.539 -11.922 -1.255 1.00 91.00 82 ASP A N 1
ATOM 656 C CA . ASP A 1 82 ? -1.235 -12.281 -1.804 1.00 91.00 82 ASP A CA 1
ATOM 657 C C . ASP A 1 82 ? -0.126 -11.722 -0.887 1.00 91.00 82 ASP A C 1
ATOM 659 O O . ASP A 1 82 ? 0.045 -10.502 -0.816 1.00 91.00 82 ASP A O 1
ATOM 663 N N . PRO A 1 83 ? 0.625 -12.575 -0.164 1.00 87.19 83 PRO A N 1
ATOM 664 C CA . PRO A 1 83 ? 1.725 -12.143 0.699 1.00 87.19 83 PRO A CA 1
ATOM 665 C C . PRO A 1 83 ? 2.893 -11.476 -0.039 1.00 87.19 83 PRO A C 1
ATOM 667 O O . PRO A 1 83 ? 3.644 -10.732 0.598 1.00 87.19 83 PRO A O 1
ATOM 670 N N . ALA A 1 84 ? 3.069 -11.755 -1.336 1.00 87.00 84 ALA A N 1
ATOM 671 C CA . ALA A 1 84 ? 4.123 -11.170 -2.164 1.00 87.00 84 ALA A CA 1
ATOM 672 C C . ALA A 1 84 ? 3.753 -9.771 -2.683 1.00 87.00 84 ALA A C 1
ATOM 674 O O . ALA A 1 84 ? 4.631 -9.020 -3.112 1.00 87.00 84 ALA A O 1
ATOM 675 N N . TYR A 1 85 ? 2.474 -9.396 -2.602 1.00 89.31 85 TYR A N 1
ATOM 676 C CA . TYR A 1 85 ? 2.003 -8.094 -3.045 1.00 89.31 85 TYR A CA 1
ATOM 677 C C . TYR A 1 85 ? 2.566 -6.951 -2.188 1.00 89.31 85 TYR A C 1
ATOM 679 O O . TYR A 1 85 ? 2.587 -6.997 -0.953 1.00 89.31 85 TYR A O 1
ATOM 687 N N . SER A 1 86 ? 2.946 -5.864 -2.858 1.00 89.31 86 SER A N 1
ATOM 688 C CA . SER A 1 86 ? 3.275 -4.583 -2.241 1.00 89.31 86 SER A CA 1
ATOM 689 C C . SER A 1 86 ? 2.937 -3.453 -3.208 1.00 89.31 86 SER A C 1
ATOM 691 O O . SER A 1 86 ? 3.287 -3.521 -4.380 1.00 89.31 86 SER A O 1
ATOM 693 N N . ILE A 1 87 ? 2.359 -2.346 -2.733 1.00 88.31 87 ILE A N 1
ATOM 694 C CA . ILE A 1 87 ? 2.151 -1.162 -3.596 1.00 88.31 87 ILE A CA 1
ATOM 695 C C . ILE A 1 87 ? 3.478 -0.558 -4.092 1.00 88.31 87 ILE A C 1
ATOM 697 O O . ILE A 1 87 ? 3.485 0.275 -4.990 1.00 88.31 87 ILE A O 1
ATOM 701 N N . LEU A 1 88 ? 4.598 -0.936 -3.462 1.00 84.50 88 LEU A N 1
ATOM 702 C CA . LEU A 1 88 ? 5.942 -0.477 -3.806 1.00 84.50 88 LEU A CA 1
ATOM 703 C C . LEU A 1 88 ? 6.661 -1.417 -4.782 1.00 84.50 88 LEU A C 1
ATOM 705 O O . LEU A 1 88 ? 7.733 -1.059 -5.266 1.00 84.50 88 LEU A O 1
ATOM 709 N N . SER A 1 89 ? 6.123 -2.611 -5.060 1.00 72.31 89 SER A N 1
ATOM 710 C CA . SER A 1 89 ? 6.685 -3.452 -6.116 1.00 72.31 89 SER A CA 1
ATOM 711 C C . SER A 1 89 ? 6.272 -2.882 -7.467 1.00 72.31 89 SER A C 1
ATOM 713 O O . SER A 1 89 ? 5.079 -2.775 -7.755 1.00 72.31 89 SER A O 1
ATOM 715 N N . LEU A 1 90 ? 7.256 -2.529 -8.296 1.00 62.03 90 LEU A N 1
ATOM 716 C CA . LEU A 1 90 ? 7.023 -2.254 -9.709 1.00 62.03 90 LEU A CA 1
ATOM 717 C C . LEU A 1 90 ? 6.523 -3.560 -10.338 1.00 62.03 90 LEU A C 1
ATOM 719 O O . LEU A 1 90 ? 7.305 -4.482 -10.550 1.00 62.03 90 LEU A O 1
ATOM 723 N N . SER A 1 91 ? 5.221 -3.664 -10.579 1.00 55.75 91 SER A N 1
ATOM 724 C CA . SER A 1 91 ? 4.656 -4.745 -11.380 1.00 55.75 91 SER A CA 1
ATOM 725 C C . SER A 1 91 ? 4.181 -4.136 -12.687 1.00 55.75 91 SER A C 1
ATOM 727 O O . SER A 1 91 ? 3.404 -3.179 -12.693 1.00 55.75 91 SER A O 1
ATOM 729 N N . ILE A 1 92 ? 4.691 -4.644 -13.808 1.00 61.59 92 ILE A N 1
ATOM 730 C CA . ILE A 1 92 ? 4.068 -4.366 -15.098 1.00 61.59 92 ILE A CA 1
ATOM 731 C C . ILE A 1 92 ? 2.767 -5.169 -15.084 1.00 61.59 92 ILE A C 1
ATOM 733 O O . ILE A 1 92 ? 2.784 -6.393 -15.169 1.00 61.59 92 ILE A O 1
ATOM 737 N N . THR A 1 93 ? 1.649 -4.479 -14.870 1.00 57.84 93 THR A N 1
ATOM 738 C CA . THR A 1 93 ? 0.322 -5.087 -14.676 1.00 57.84 93 THR A CA 1
ATOM 739 C C . THR A 1 93 ? -0.215 -5.771 -15.929 1.00 57.84 93 THR A C 1
ATOM 741 O O . THR A 1 93 ? -1.075 -6.641 -15.832 1.00 57.84 93 THR A O 1
ATOM 744 N N . ASP A 1 94 ? 0.314 -5.411 -17.095 1.00 65.50 94 ASP A N 1
ATOM 745 C CA . ASP A 1 94 ? 0.013 -6.052 -18.366 1.00 65.50 94 ASP A CA 1
ATOM 746 C C . ASP A 1 94 ? 1.207 -6.911 -18.805 1.00 65.50 94 ASP A C 1
ATOM 748 O O . ASP A 1 94 ? 2.196 -6.418 -19.355 1.00 65.50 94 ASP A O 1
ATOM 752 N N . ALA A 1 95 ? 1.113 -8.218 -18.556 1.00 61.69 95 ALA A N 1
ATOM 753 C CA . ALA A 1 95 ? 2.107 -9.185 -19.016 1.00 61.69 95 ALA A CA 1
ATOM 754 C C . ALA A 1 95 ? 2.293 -9.136 -20.547 1.00 61.69 95 ALA A C 1
ATOM 756 O O . ALA A 1 95 ? 3.407 -9.322 -21.036 1.00 61.69 95 ALA A O 1
ATOM 757 N N . GLY A 1 96 ? 1.235 -8.808 -21.300 1.00 67.19 96 GLY A N 1
ATOM 758 C CA . GLY A 1 96 ? 1.299 -8.617 -22.746 1.00 67.19 96 GLY A CA 1
ATOM 759 C C . GLY A 1 96 ? 2.085 -7.366 -23.137 1.00 67.19 96 GLY A C 1
ATOM 760 O O . GLY A 1 96 ? 2.807 -7.382 -24.133 1.00 67.19 96 GLY A O 1
ATOM 761 N N . LEU A 1 97 ? 2.007 -6.291 -22.351 1.00 76.44 97 LEU A N 1
ATOM 762 C CA . LEU A 1 97 ? 2.834 -5.098 -22.547 1.00 76.44 97 LEU A CA 1
ATOM 763 C C . LEU A 1 97 ? 4.303 -5.372 -22.205 1.00 76.44 97 LEU A C 1
ATOM 765 O O . LEU A 1 97 ? 5.184 -4.975 -22.962 1.00 76.44 97 LEU A O 1
ATOM 769 N N . ALA A 1 98 ? 4.578 -6.075 -21.103 1.00 80.88 98 ALA A N 1
ATOM 770 C CA . ALA A 1 98 ? 5.940 -6.473 -20.739 1.00 80.88 98 ALA A CA 1
ATOM 771 C C . ALA A 1 98 ? 6.591 -7.322 -21.842 1.00 80.88 98 ALA A C 1
ATOM 773 O O . ALA A 1 98 ? 7.745 -7.089 -22.204 1.00 80.88 98 ALA A O 1
ATOM 774 N N . GLU A 1 99 ? 5.839 -8.262 -22.419 1.00 80.81 99 GLU A N 1
ATOM 775 C CA . GLU A 1 99 ? 6.306 -9.083 -23.532 1.00 80.81 99 GLU A CA 1
ATOM 776 C C . GLU A 1 99 ? 6.545 -8.259 -24.806 1.00 80.81 99 GLU A C 1
ATOM 778 O O . GLU A 1 99 ? 7.584 -8.414 -25.444 1.00 80.81 99 GLU A O 1
ATOM 783 N N . GLN A 1 100 ? 5.646 -7.333 -25.150 1.00 80.62 100 GLN A N 1
ATOM 784 C CA . GLN A 1 100 ? 5.844 -6.420 -26.283 1.00 80.62 100 GLN A CA 1
ATOM 785 C C . GLN A 1 100 ? 7.086 -5.537 -26.110 1.00 80.62 100 GLN A C 1
ATOM 787 O O . GLN A 1 100 ? 7.866 -5.383 -27.051 1.00 80.62 100 GLN A O 1
ATOM 792 N N . ILE A 1 101 ? 7.300 -4.987 -24.910 1.00 87.94 101 ILE A N 1
ATOM 793 C CA . ILE A 1 101 ? 8.492 -4.192 -24.589 1.00 87.94 101 ILE A CA 1
ATOM 794 C C . ILE A 1 101 ? 9.743 -5.065 -24.705 1.00 87.94 101 ILE A C 1
ATOM 796 O O . ILE A 1 101 ? 10.717 -4.644 -25.323 1.00 87.94 101 ILE A O 1
ATOM 800 N N . TYR A 1 102 ? 9.715 -6.289 -24.173 1.00 88.00 102 TYR A N 1
ATOM 801 C CA . TYR A 1 102 ? 10.827 -7.229 -24.290 1.00 88.00 102 TYR A CA 1
ATOM 802 C C . TYR A 1 102 ? 11.195 -7.502 -25.755 1.00 88.00 102 TYR A C 1
ATOM 804 O O . TYR A 1 102 ? 12.354 -7.336 -26.133 1.00 88.00 102 TYR A O 1
ATOM 812 N N . TRP A 1 103 ? 10.216 -7.845 -26.599 1.00 86.94 103 TRP A N 1
ATOM 813 C CA . TRP A 1 103 ? 10.445 -8.091 -28.027 1.00 86.94 103 TRP A CA 1
ATOM 814 C C . TRP A 1 103 ? 10.970 -6.857 -28.763 1.00 86.94 103 TRP A C 1
ATOM 816 O O . TRP A 1 103 ? 11.869 -6.973 -29.596 1.00 86.94 103 TRP A O 1
ATOM 826 N N . LEU A 1 104 ? 10.451 -5.670 -28.443 1.00 89.69 104 LEU A N 1
ATOM 827 C CA . LEU A 1 104 ? 10.930 -4.420 -29.026 1.00 89.69 104 LEU A CA 1
ATOM 828 C C . LEU A 1 104 ? 12.398 -4.157 -28.665 1.00 89.69 104 LEU A C 1
ATOM 830 O O . LEU A 1 104 ? 13.199 -3.845 -29.545 1.00 89.69 104 LEU A O 1
ATOM 834 N N . LEU A 1 105 ? 12.755 -4.307 -27.388 1.00 89.38 105 LEU A N 1
ATOM 835 C CA . LEU A 1 105 ? 14.119 -4.091 -26.909 1.00 89.38 105 LEU A CA 1
ATOM 836 C C . LEU A 1 105 ? 15.091 -5.140 -27.463 1.00 89.38 105 LEU A C 1
ATOM 838 O O . LEU A 1 105 ? 16.197 -4.779 -27.851 1.00 89.38 105 LEU A O 1
ATOM 842 N N . MET A 1 106 ? 14.668 -6.402 -27.586 1.00 85.31 106 MET A N 1
ATOM 843 C CA . MET A 1 106 ? 15.432 -7.454 -28.270 1.00 85.31 106 MET A CA 1
ATOM 844 C C . MET A 1 106 ? 15.694 -7.108 -29.741 1.00 85.31 106 MET A C 1
ATOM 846 O O . MET A 1 106 ? 16.834 -7.178 -30.186 1.00 85.31 106 MET A O 1
ATOM 850 N N . ASN A 1 107 ? 14.681 -6.650 -30.484 1.00 88.06 107 ASN A N 1
ATOM 851 C CA . ASN A 1 107 ? 14.835 -6.256 -31.894 1.00 88.06 107 ASN A CA 1
ATOM 852 C C . ASN A 1 107 ? 15.755 -5.044 -32.104 1.00 88.06 107 ASN A C 1
ATOM 854 O O . ASN A 1 107 ? 16.276 -4.834 -33.203 1.00 88.06 107 ASN A O 1
ATOM 858 N N . MET A 1 108 ? 15.899 -4.197 -31.087 1.00 83.50 108 MET A N 1
ATOM 859 C CA . MET A 1 108 ? 16.758 -3.014 -31.131 1.00 83.50 108 MET A CA 1
ATOM 860 C C . MET A 1 108 ? 18.125 -3.242 -30.487 1.00 83.50 108 MET A C 1
ATOM 862 O O . MET A 1 108 ? 18.979 -2.363 -30.586 1.00 83.50 108 MET A O 1
ATOM 866 N N . ARG A 1 109 ? 18.346 -4.407 -29.872 1.00 84.19 109 ARG A N 1
ATOM 867 C CA . ARG A 1 109 ? 19.559 -4.746 -29.130 1.00 84.19 109 ARG A CA 1
ATOM 868 C C . ARG A 1 109 ? 20.826 -4.545 -29.948 1.00 84.19 109 ARG A C 1
ATOM 870 O O . ARG A 1 109 ? 21.711 -3.815 -29.521 1.00 84.19 109 ARG A O 1
ATOM 877 N N . ASP A 1 110 ? 20.858 -5.090 -31.159 1.00 80.25 110 ASP A N 1
ATOM 878 C CA . ASP A 1 110 ? 22.031 -5.008 -32.038 1.00 80.25 110 ASP A CA 1
ATOM 879 C C . ASP A 1 110 ? 22.291 -3.579 -32.549 1.00 80.25 110 ASP A C 1
ATOM 881 O O . ASP A 1 110 ? 23.355 -3.276 -33.080 1.00 80.25 110 ASP A O 1
ATOM 885 N N . LYS A 1 111 ? 21.310 -2.678 -32.396 1.00 81.25 111 LYS A N 1
ATOM 886 C CA . LYS A 1 111 ? 21.383 -1.275 -32.830 1.00 81.25 111 LYS A CA 1
ATOM 887 C C . LYS A 1 111 ? 21.720 -0.318 -31.688 1.00 81.25 111 LYS A C 1
ATOM 889 O O . LYS A 1 111 ? 22.021 0.845 -31.950 1.00 81.25 111 LYS A O 1
ATOM 894 N N . VAL A 1 112 ? 21.624 -0.768 -30.436 1.00 78.12 112 VAL A N 1
ATOM 895 C CA . VAL A 1 112 ? 21.800 0.058 -29.238 1.00 78.12 112 VAL A CA 1
ATOM 896 C C . VAL A 1 112 ? 22.736 -0.664 -28.273 1.00 78.12 112 VAL A C 1
ATOM 898 O O . VAL A 1 112 ? 22.304 -1.419 -27.408 1.00 78.12 112 VAL A O 1
ATOM 901 N N . SER A 1 113 ? 24.036 -0.387 -28.389 1.00 72.69 113 SER A N 1
ATOM 902 C CA . SER A 1 113 ? 25.026 -0.853 -27.414 1.00 72.69 113 SER A CA 1
ATOM 903 C C . SER A 1 113 ? 25.022 0.074 -26.196 1.00 72.69 113 SER A C 1
ATOM 905 O O . SER A 1 113 ? 25.711 1.095 -26.163 1.00 72.69 113 SER A O 1
ATOM 907 N N . HIS A 1 114 ? 24.174 -0.233 -25.210 1.00 78.19 114 HIS A N 1
ATOM 908 C CA . HIS A 1 114 ? 24.116 0.506 -23.949 1.00 78.19 114 HIS A CA 1
ATOM 909 C C . HIS A 1 114 ? 23.950 -0.446 -22.755 1.00 78.19 114 HIS A C 1
ATOM 911 O O . HIS A 1 114 ? 23.050 -1.286 -22.774 1.00 78.19 114 HIS A O 1
ATOM 917 N N . PRO A 1 115 ? 24.737 -0.299 -21.673 1.00 77.56 115 PRO A N 1
ATOM 918 C CA . PRO A 1 115 ? 24.682 -1.210 -20.525 1.00 77.56 115 PRO A CA 1
ATOM 919 C C . PRO A 1 115 ? 23.322 -1.209 -19.811 1.00 77.56 115 PRO A C 1
ATOM 921 O O . PRO A 1 115 ? 22.906 -2.231 -19.270 1.00 77.56 115 PRO A O 1
ATOM 924 N N . GLU A 1 116 ? 22.586 -0.092 -19.832 1.00 79.81 116 GLU A N 1
ATOM 925 C CA . GLU A 1 116 ? 21.232 -0.051 -19.256 1.00 79.81 116 GLU A CA 1
ATOM 926 C C . GLU A 1 116 ? 20.234 -0.924 -20.024 1.00 79.81 116 GLU A C 1
ATOM 928 O O . GLU A 1 116 ? 19.295 -1.429 -19.414 1.00 79.81 116 GLU A O 1
ATOM 933 N N . LEU A 1 117 ? 20.438 -1.143 -21.329 1.00 83.88 117 LEU A N 1
ATOM 934 C CA . LEU A 1 117 ? 19.552 -1.988 -22.128 1.00 83.88 117 LEU A CA 1
ATOM 935 C C . LEU A 1 117 ? 19.577 -3.431 -21.615 1.00 83.88 117 LEU A C 1
ATOM 937 O O . LEU A 1 117 ? 18.525 -4.015 -21.371 1.00 83.88 117 LEU A O 1
ATOM 941 N N . GLU A 1 118 ? 20.770 -3.968 -21.368 1.00 84.81 118 GLU A N 1
ATOM 942 C CA . GLU A 1 118 ? 20.972 -5.319 -20.833 1.00 84.81 118 GLU A CA 1
ATOM 943 C C . GLU A 1 118 ? 20.369 -5.463 -19.421 1.00 84.81 118 GLU A C 1
ATOM 945 O O . GLU A 1 118 ? 19.718 -6.462 -19.117 1.00 84.81 118 GLU A O 1
ATOM 950 N N . ILE A 1 119 ? 20.485 -4.431 -18.573 1.00 84.75 119 ILE A N 1
ATOM 951 C CA . ILE A 1 119 ? 19.861 -4.404 -17.236 1.00 84.75 119 ILE A CA 1
ATOM 952 C C . ILE A 1 119 ? 18.328 -4.423 -17.335 1.00 84.75 119 ILE A C 1
ATOM 954 O O . ILE A 1 119 ? 17.663 -5.127 -16.572 1.00 84.75 119 ILE A O 1
ATOM 958 N N . ILE A 1 120 ? 17.752 -3.639 -18.252 1.00 87.25 120 ILE A N 1
ATOM 959 C CA . ILE A 1 120 ? 16.299 -3.580 -18.461 1.00 87.25 120 ILE A CA 1
ATOM 960 C C . ILE A 1 120 ? 15.785 -4.918 -19.000 1.00 87.25 120 ILE A C 1
ATOM 962 O O . ILE A 1 120 ? 14.770 -5.417 -18.516 1.00 87.25 120 ILE A O 1
ATOM 966 N N . LEU A 1 121 ? 16.495 -5.522 -19.953 1.00 87.88 121 LEU A N 1
ATOM 967 C CA . LEU A 1 121 ? 16.159 -6.825 -20.526 1.00 87.88 121 LEU A CA 1
ATOM 968 C C . LEU A 1 121 ? 16.207 -7.948 -19.487 1.00 87.88 121 LEU A C 1
ATOM 970 O O . LEU A 1 121 ? 15.262 -8.730 -19.413 1.00 87.88 121 LEU A O 1
ATOM 974 N N . GLN A 1 122 ? 17.239 -7.980 -18.638 1.00 85.19 122 GLN A N 1
ATOM 975 C CA . GLN A 1 122 ? 17.323 -8.923 -17.521 1.00 85.19 122 GLN A CA 1
ATOM 976 C C . GLN A 1 122 ? 16.108 -8.788 -16.595 1.00 85.19 122 GLN A C 1
ATOM 978 O O . GLN A 1 122 ? 15.432 -9.772 -16.314 1.00 85.19 122 GLN A O 1
ATOM 983 N N . ARG A 1 123 ? 15.775 -7.560 -16.174 1.00 83.94 123 ARG A N 1
ATOM 984 C CA . ARG A 1 123 ? 14.619 -7.318 -15.295 1.00 83.94 123 ARG A CA 1
ATOM 985 C C . ARG A 1 123 ? 13.293 -7.702 -15.949 1.00 83.94 123 ARG A C 1
ATOM 987 O O . ARG A 1 123 ? 12.410 -8.215 -15.269 1.00 83.94 123 ARG A O 1
ATOM 994 N N . LEU A 1 124 ? 13.132 -7.449 -17.250 1.00 86.31 124 LEU A N 1
ATOM 995 C CA . LEU A 1 124 ? 11.951 -7.874 -18.006 1.00 86.31 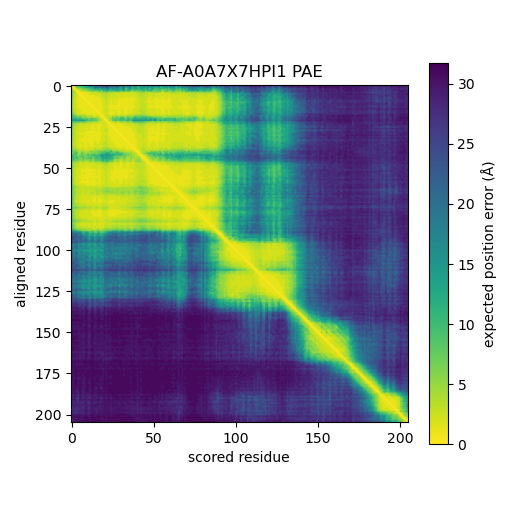124 LEU A CA 1
ATOM 996 C C . LEU A 1 124 ? 11.841 -9.397 -18.071 1.00 86.31 124 LEU A C 1
ATOM 998 O O . LEU A 1 124 ? 10.752 -9.926 -17.873 1.00 86.31 124 LEU A O 1
ATOM 1002 N N . CYS A 1 125 ? 12.949 -10.102 -18.294 1.00 85.12 125 CYS A N 1
ATOM 1003 C CA . CYS A 1 125 ? 12.987 -11.560 -18.244 1.00 85.12 125 CYS A CA 1
ATOM 1004 C C . CYS A 1 125 ? 12.611 -12.104 -16.864 1.00 85.12 125 CYS A C 1
ATOM 1006 O O . CYS A 1 125 ? 11.759 -12.987 -16.790 1.00 85.12 125 CYS A O 1
ATOM 1008 N N . ASP A 1 126 ? 13.163 -11.532 -15.789 1.00 83.06 126 ASP A N 1
ATOM 1009 C CA . ASP A 1 126 ? 12.836 -11.919 -14.412 1.00 83.06 126 ASP A CA 1
ATOM 1010 C C . ASP A 1 126 ? 11.331 -11.741 -14.133 1.00 83.06 126 ASP A C 1
ATOM 1012 O O . ASP A 1 126 ? 10.693 -12.620 -13.555 1.00 83.06 126 ASP A O 1
ATOM 1016 N N . MET A 1 127 ? 10.738 -10.634 -14.601 1.00 79.25 127 MET A N 1
ATOM 1017 C CA . MET A 1 127 ? 9.295 -10.381 -14.482 1.00 79.25 127 MET A CA 1
ATOM 1018 C C . MET A 1 127 ? 8.440 -11.336 -15.329 1.00 79.25 127 MET A C 1
ATOM 1020 O O . MET A 1 127 ? 7.339 -11.691 -14.916 1.00 79.25 127 MET A O 1
ATOM 1024 N N . LEU A 1 128 ? 8.924 -11.748 -16.505 1.00 81.25 128 LEU A N 1
ATOM 1025 C CA . LEU A 1 128 ? 8.228 -12.663 -17.419 1.00 81.25 128 LEU A CA 1
ATOM 1026 C C . LEU A 1 128 ? 8.485 -14.150 -17.108 1.00 81.25 128 LEU A C 1
ATOM 1028 O O . LEU A 1 128 ? 7.916 -15.010 -17.780 1.00 81.25 128 LEU A O 1
ATOM 1032 N N . GLY A 1 129 ? 9.351 -14.469 -16.139 1.00 78.12 129 GLY A N 1
ATOM 1033 C CA . GLY A 1 129 ? 9.780 -15.841 -15.850 1.00 78.12 129 GLY A CA 1
ATOM 1034 C C . GLY A 1 129 ? 10.584 -16.487 -16.986 1.00 78.12 129 GLY A C 1
ATOM 1035 O O . GLY A 1 129 ? 10.550 -17.707 -17.144 1.00 78.12 129 GLY A O 1
ATOM 1036 N N . LYS A 1 130 ? 11.267 -15.682 -17.809 1.00 80.00 130 LYS A N 1
ATOM 1037 C CA . LYS A 1 130 ? 12.096 -16.140 -18.935 1.00 80.00 130 LYS A CA 1
ATOM 1038 C C . LYS A 1 130 ? 13.568 -16.172 -18.524 1.00 80.00 130 LYS A C 1
ATOM 1040 O O . LYS A 1 130 ? 14.030 -15.304 -17.792 1.00 80.00 130 LYS A O 1
ATOM 1045 N N . GLU A 1 131 ? 14.330 -17.134 -19.037 1.00 73.19 131 GLU A N 1
ATOM 1046 C CA . GLU A 1 131 ? 15.788 -17.114 -18.882 1.00 73.19 131 GLU A CA 1
ATOM 1047 C C . GLU A 1 131 ? 16.395 -16.039 -19.793 1.00 73.19 131 GLU A C 1
ATOM 1049 O O . GLU A 1 131 ? 16.256 -16.097 -21.017 1.00 73.19 131 GLU A O 1
ATOM 1054 N N . TYR A 1 132 ? 17.088 -15.059 -19.207 1.00 74.25 132 TYR A N 1
ATOM 1055 C CA . TYR A 1 132 ? 17.916 -14.126 -19.968 1.00 74.25 132 TYR A CA 1
ATOM 1056 C C . TYR A 1 132 ? 19.314 -14.705 -20.181 1.00 74.25 132 TYR A C 1
ATOM 1058 O O . TYR A 1 132 ? 19.983 -15.089 -19.222 1.00 74.25 132 TYR A O 1
ATOM 1066 N N . LYS A 1 133 ? 19.778 -14.733 -21.434 1.00 70.81 133 LYS A N 1
ATOM 1067 C CA . LYS A 1 133 ? 21.173 -15.037 -21.768 1.00 70.81 133 LYS A CA 1
ATOM 1068 C C . LYS A 1 133 ? 21.868 -13.735 -22.166 1.00 70.81 133 LYS A C 1
ATOM 1070 O O . LYS A 1 133 ? 21.691 -13.304 -23.308 1.00 70.81 133 LYS A O 1
ATOM 1075 N N . PRO A 1 134 ? 22.628 -13.093 -21.260 1.00 63.28 134 PRO A N 1
ATOM 1076 C CA . PRO A 1 134 ? 23.445 -11.954 -21.649 1.00 63.28 134 PRO A CA 1
ATOM 1077 C C . PRO A 1 134 ? 24.460 -12.425 -22.693 1.00 63.28 134 PRO A C 1
ATOM 1079 O O . PRO A 1 134 ? 25.052 -13.496 -22.546 1.00 63.28 134 PRO A O 1
ATOM 1082 N N . VAL A 1 135 ? 24.660 -11.640 -23.754 1.00 59.88 135 VAL A N 1
ATOM 1083 C CA . VAL A 1 135 ? 25.810 -11.886 -24.636 1.00 59.88 135 VAL A CA 1
ATOM 1084 C C . VAL A 1 135 ? 27.036 -11.415 -23.865 1.00 59.88 135 VAL A C 1
ATOM 1086 O O . VAL A 1 135 ? 26.987 -10.326 -23.281 1.00 59.88 135 VAL A O 1
ATOM 1089 N N . PRO A 1 136 ? 28.109 -12.219 -23.787 1.00 52.94 136 PRO A N 1
ATOM 1090 C CA . PRO A 1 136 ? 29.333 -11.784 -23.145 1.00 52.94 136 PRO A CA 1
ATOM 1091 C C . PRO A 1 136 ? 29.785 -10.470 -23.780 1.00 52.94 136 PRO A C 1
ATOM 1093 O O . PRO A 1 136 ? 30.023 -10.405 -24.982 1.00 52.94 136 PRO A O 1
ATOM 1096 N N . VAL A 1 137 ? 29.963 -9.430 -22.963 1.00 52.59 137 VAL A N 1
ATOM 1097 C CA . VAL A 1 137 ? 30.543 -8.142 -23.396 1.00 52.59 137 VAL A CA 1
ATOM 1098 C C . VAL A 1 137 ? 31.911 -8.350 -24.082 1.00 52.59 137 VAL A C 1
ATOM 1100 O O . VAL A 1 137 ? 32.350 -7.516 -24.864 1.00 52.59 137 VAL A O 1
ATOM 1103 N N . ALA A 1 138 ? 32.553 -9.499 -23.841 1.00 47.72 138 ALA A N 1
ATOM 1104 C CA . ALA A 1 138 ? 33.808 -9.920 -24.451 1.00 47.72 138 ALA A CA 1
ATOM 1105 C C . ALA A 1 138 ? 33.737 -10.253 -25.958 1.00 47.72 138 ALA A C 1
ATOM 1107 O O . ALA A 1 138 ? 34.781 -10.263 -26.596 1.00 47.72 138 ALA A O 1
ATOM 1108 N N . GLU A 1 139 ? 32.559 -10.496 -26.545 1.00 44.00 139 GLU A N 1
ATOM 1109 C CA . GLU A 1 139 ? 32.431 -10.801 -27.987 1.00 44.00 139 GLU A CA 1
ATOM 1110 C C . GLU A 1 139 ? 32.110 -9.563 -28.847 1.00 44.00 139 GLU A C 1
ATOM 1112 O O . GLU A 1 139 ? 32.017 -9.661 -30.064 1.00 44.00 139 GLU A O 1
ATOM 1117 N N . ALA A 1 140 ? 32.012 -8.374 -28.240 1.00 45.09 140 ALA A N 1
ATOM 1118 C CA . ALA A 1 140 ? 31.904 -7.092 -28.946 1.00 45.09 140 ALA A CA 1
ATOM 1119 C C . ALA A 1 140 ? 33.245 -6.330 -29.007 1.00 45.09 140 ALA A C 1
ATOM 1121 O O . ALA A 1 140 ? 33.263 -5.105 -29.106 1.00 45.09 140 ALA A O 1
ATOM 1122 N N . MET A 1 141 ? 34.369 -7.050 -28.919 1.00 44.19 141 MET A N 1
ATOM 1123 C CA . MET A 1 141 ? 35.718 -6.520 -29.149 1.00 44.19 141 MET A CA 1
ATOM 1124 C C . MET A 1 141 ? 36.421 -7.263 -30.292 1.00 44.19 141 MET A C 1
ATOM 1126 O O . MET A 1 141 ? 37.570 -7.671 -30.170 1.00 44.19 141 MET A O 1
ATOM 1130 N N . GLU A 1 142 ? 35.743 -7.425 -31.423 1.00 50.09 142 GLU A N 1
ATOM 1131 C CA . GLU A 1 142 ? 36.443 -7.308 -32.701 1.00 50.09 142 GLU A CA 1
ATOM 1132 C C . GLU A 1 142 ? 36.158 -5.891 -33.196 1.00 50.09 142 GLU A C 1
ATOM 1134 O O . GLU A 1 142 ? 35.093 -5.617 -33.749 1.00 50.09 142 GLU A O 1
ATOM 1139 N N . GLU A 1 143 ? 37.070 -4.956 -32.911 1.00 46.19 143 GLU A N 1
ATOM 1140 C CA . GLU A 1 143 ? 37.043 -3.673 -33.611 1.00 46.19 143 GLU A CA 1
ATOM 1141 C C . GLU A 1 143 ? 37.229 -3.975 -35.107 1.00 46.19 143 GLU A C 1
ATOM 1143 O O . GLU A 1 143 ? 38.219 -4.615 -35.477 1.00 46.19 143 GLU A O 1
ATOM 1148 N N . PRO A 1 144 ? 36.289 -3.590 -35.989 1.00 46.22 144 PRO A N 1
ATOM 1149 C CA . PRO A 1 144 ? 36.492 -3.784 -37.411 1.00 46.22 144 PRO A CA 1
ATOM 1150 C C . PRO A 1 144 ? 37.683 -2.918 -37.833 1.00 46.22 144 PRO A C 1
ATOM 1152 O O . PRO A 1 144 ? 37.694 -1.712 -37.591 1.00 46.22 144 PRO A O 1
ATOM 1155 N N . ALA A 1 145 ? 38.669 -3.535 -38.490 1.00 55.56 145 ALA A N 1
ATOM 1156 C CA . ALA A 1 145 ? 39.920 -2.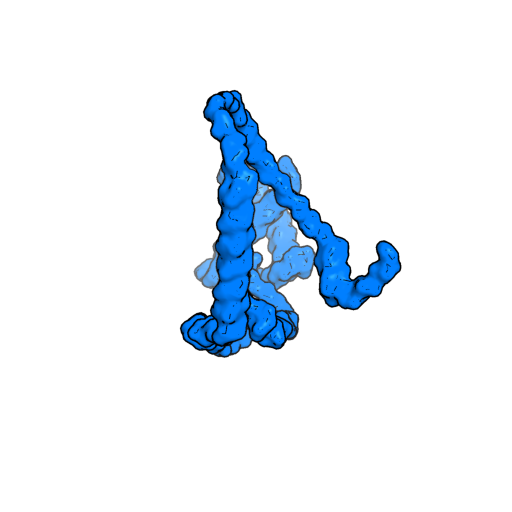918 -38.954 1.00 55.56 145 ALA A CA 1
ATOM 1157 C C . ALA A 1 145 ? 39.740 -1.603 -39.752 1.00 55.56 145 ALA A C 1
ATOM 1159 O O . ALA A 1 145 ? 40.679 -0.826 -39.918 1.00 55.56 145 ALA A O 1
ATOM 1160 N N . GLU A 1 146 ? 38.527 -1.328 -40.232 1.00 52.47 146 GLU A N 1
ATOM 1161 C CA . GLU A 1 146 ? 38.156 -0.093 -40.919 1.00 52.47 146 GLU A CA 1
ATOM 1162 C C . GLU A 1 146 ? 38.147 1.143 -39.992 1.00 52.47 146 GLU A C 1
ATOM 1164 O O . GLU A 1 146 ? 38.481 2.237 -40.451 1.00 52.47 146 GLU A O 1
ATOM 1169 N N . GLU A 1 147 ? 37.834 1.005 -38.693 1.00 48.75 147 GLU A N 1
ATOM 1170 C CA . GLU A 1 147 ? 37.868 2.137 -37.746 1.00 48.75 147 GLU A CA 1
ATOM 1171 C C . GLU A 1 147 ? 39.291 2.513 -37.309 1.00 48.75 147 GLU A C 1
ATOM 1173 O O . GLU A 1 147 ? 39.560 3.694 -37.077 1.00 48.75 147 GLU A O 1
ATOM 1178 N N . GLU A 1 148 ? 40.216 1.553 -37.240 1.00 51.75 148 GLU A N 1
ATOM 1179 C CA . GLU A 1 148 ? 41.626 1.813 -36.920 1.00 51.75 148 GLU A CA 1
ATOM 1180 C C . GLU A 1 148 ? 42.301 2.584 -38.064 1.00 51.75 148 GLU A C 1
ATOM 1182 O O . GLU A 1 148 ? 42.943 3.607 -37.829 1.00 51.75 148 GLU A O 1
ATOM 1187 N N . MET A 1 149 ? 42.011 2.211 -39.318 1.00 47.81 149 MET A N 1
ATOM 1188 C CA . MET A 1 149 ? 42.445 2.975 -40.494 1.00 47.81 149 MET A CA 1
ATOM 1189 C C . MET A 1 149 ? 41.882 4.403 -40.514 1.00 47.81 149 MET A C 1
ATOM 1191 O O . MET A 1 149 ? 42.594 5.343 -40.873 1.00 47.81 149 MET A O 1
ATOM 1195 N N . LEU A 1 150 ? 40.622 4.595 -40.102 1.00 53.31 150 LEU A N 1
ATOM 1196 C CA . LEU A 1 150 ? 40.018 5.928 -40.026 1.00 53.31 150 LEU A CA 1
ATOM 1197 C C . LEU A 1 150 ? 40.614 6.764 -38.882 1.00 53.31 150 LEU A C 1
ATOM 1199 O O . LEU A 1 150 ? 40.799 7.973 -39.035 1.00 53.31 150 LEU A O 1
ATOM 1203 N N . ARG A 1 151 ? 40.927 6.143 -37.735 1.00 47.97 151 ARG A N 1
ATOM 1204 C CA . ARG A 1 151 ? 41.616 6.807 -36.615 1.00 47.97 151 ARG A CA 1
ATOM 1205 C C . ARG A 1 151 ? 43.028 7.212 -37.006 1.00 47.97 151 ARG A C 1
ATOM 1207 O O . ARG A 1 151 ? 43.397 8.351 -36.726 1.00 47.97 151 ARG A O 1
ATOM 1214 N N . ASP A 1 152 ? 43.762 6.354 -37.702 1.00 51.94 152 ASP A N 1
ATOM 1215 C CA . ASP A 1 152 ? 45.102 6.661 -38.196 1.00 51.94 152 ASP A CA 1
ATOM 1216 C C . ASP A 1 152 ? 45.073 7.789 -39.231 1.00 51.94 152 ASP A C 1
ATOM 1218 O O . ASP A 1 152 ? 45.855 8.734 -39.128 1.00 51.94 152 ASP A O 1
ATOM 1222 N N . GLU A 1 153 ? 44.113 7.793 -40.161 1.00 53.94 153 GLU A N 1
ATOM 1223 C CA . GLU A 1 153 ? 43.963 8.890 -41.125 1.00 53.94 153 GLU A CA 1
ATOM 1224 C C . GLU A 1 153 ? 43.598 10.221 -40.436 1.00 53.94 153 GLU A C 1
ATOM 1226 O O . GLU A 1 153 ? 44.112 11.284 -40.798 1.00 53.94 153 GLU A O 1
ATOM 1231 N N . ILE A 1 154 ? 42.753 10.183 -39.398 1.00 51.41 154 ILE A N 1
ATOM 1232 C CA . ILE A 1 154 ? 42.388 11.365 -38.604 1.00 51.41 154 ILE A CA 1
ATOM 1233 C C . ILE A 1 154 ? 43.580 11.868 -37.782 1.00 51.41 154 ILE A C 1
ATOM 1235 O O . ILE A 1 154 ? 43.797 13.079 -37.720 1.00 51.41 154 ILE A O 1
ATOM 1239 N N . VAL A 1 155 ? 44.358 10.978 -37.160 1.00 62.19 155 VAL A N 1
ATOM 1240 C CA . VAL A 1 155 ? 45.556 11.334 -36.384 1.00 62.19 155 VAL A CA 1
ATOM 1241 C C . VAL A 1 155 ? 46.622 11.930 -37.299 1.00 62.19 155 VAL A C 1
ATOM 1243 O O . VAL A 1 155 ? 47.154 12.994 -36.983 1.00 62.19 155 VAL A O 1
ATOM 1246 N N . ILE A 1 156 ? 46.856 11.328 -38.469 1.00 54.56 156 ILE A N 1
ATOM 1247 C CA . ILE A 1 156 ? 47.787 11.842 -39.479 1.00 54.56 156 ILE A CA 1
ATOM 1248 C C . ILE A 1 156 ? 47.328 13.218 -39.979 1.00 54.56 156 ILE A C 1
ATOM 1250 O O . ILE A 1 156 ? 48.118 14.160 -39.975 1.00 54.56 156 ILE A O 1
ATOM 1254 N N . ARG A 1 157 ? 46.042 13.400 -40.321 1.00 52.25 157 ARG A N 1
ATOM 1255 C CA . ARG A 1 157 ? 45.512 14.720 -40.719 1.00 52.25 157 ARG A CA 1
ATOM 1256 C C . ARG A 1 157 ? 45.633 15.761 -39.613 1.00 52.25 157 ARG A C 1
ATOM 1258 O O . ARG A 1 157 ? 45.919 16.920 -39.895 1.00 52.25 157 ARG A O 1
ATOM 1265 N N . ARG A 1 158 ? 45.414 15.372 -38.357 1.00 47.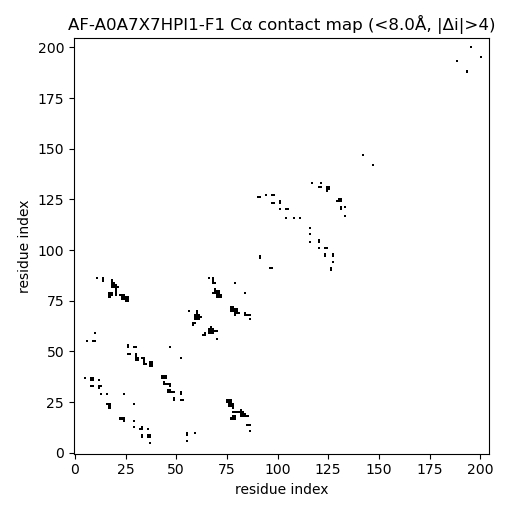72 158 ARG A N 1
ATOM 1266 C CA . ARG A 1 158 ? 45.497 16.285 -37.212 1.00 47.72 158 ARG A CA 1
ATOM 1267 C C . ARG A 1 158 ? 46.936 16.701 -36.926 1.00 47.72 158 ARG A C 1
ATOM 1269 O O . ARG A 1 158 ? 47.146 17.857 -36.575 1.00 47.72 158 ARG A O 1
ATOM 1276 N N . GLN A 1 159 ? 47.895 15.796 -37.113 1.00 53.50 159 GLN A N 1
ATOM 1277 C CA . GLN A 1 159 ? 49.319 16.088 -36.979 1.00 53.50 159 GLN A CA 1
ATOM 1278 C C . GLN A 1 159 ? 49.810 17.009 -38.103 1.00 53.50 159 GLN A C 1
ATOM 1280 O O . GLN A 1 159 ? 50.450 18.011 -37.810 1.00 53.50 159 GLN A O 1
ATOM 1285 N N . ILE A 1 160 ? 49.411 16.751 -39.355 1.00 54.47 160 ILE A N 1
ATOM 1286 C CA . ILE A 1 160 ? 49.730 17.623 -40.500 1.00 54.47 160 ILE A CA 1
ATOM 1287 C C . ILE A 1 160 ? 49.199 19.046 -40.265 1.00 54.47 160 ILE A C 1
ATOM 1289 O O . ILE A 1 160 ? 49.940 20.011 -40.418 1.00 54.47 160 ILE A O 1
ATOM 1293 N N . ILE A 1 161 ? 47.949 19.184 -39.804 1.00 51.59 161 ILE A N 1
ATOM 1294 C CA . ILE A 1 161 ? 47.367 20.495 -39.470 1.00 51.59 161 ILE A CA 1
ATOM 1295 C C . ILE A 1 161 ? 48.134 21.169 -38.320 1.00 51.59 161 ILE A C 1
ATOM 1297 O O . ILE A 1 161 ? 48.301 22.387 -38.322 1.00 51.59 161 ILE A O 1
ATOM 1301 N N . PHE A 1 162 ? 48.593 20.409 -37.321 1.00 50.38 162 PHE A N 1
ATOM 1302 C CA . PHE A 1 162 ? 49.329 20.957 -36.180 1.00 50.38 162 PHE A CA 1
ATOM 1303 C C . PHE A 1 162 ? 50.727 21.453 -36.574 1.00 50.38 162 PHE A C 1
ATOM 1305 O O . PHE A 1 162 ? 51.140 22.518 -36.113 1.00 50.38 162 PHE A O 1
ATOM 1312 N N . ASP A 1 163 ? 51.415 20.736 -37.461 1.00 52.88 163 ASP A N 1
ATOM 1313 C CA . ASP A 1 163 ? 52.737 21.117 -37.962 1.00 52.88 163 ASP A CA 1
ATOM 1314 C C . ASP A 1 163 ? 52.650 22.328 -38.914 1.00 52.88 163 ASP A C 1
ATOM 1316 O O . ASP A 1 163 ? 53.418 23.279 -38.761 1.00 52.88 163 ASP A O 1
ATOM 1320 N N . GLU A 1 164 ? 51.631 22.395 -39.784 1.00 52.88 164 GLU A N 1
ATOM 1321 C CA . GLU A 1 164 ? 51.336 23.590 -40.600 1.00 52.88 164 GLU A CA 1
ATOM 1322 C C . GLU A 1 164 ? 51.022 24.825 -39.730 1.00 52.88 164 GLU A C 1
ATOM 1324 O O . GLU A 1 164 ? 51.453 25.948 -40.016 1.00 52.88 164 GLU A O 1
ATOM 1329 N N . MET A 1 165 ? 50.297 24.636 -38.622 1.00 50.84 165 MET A N 1
ATOM 1330 C CA . MET A 1 165 ? 50.002 25.713 -37.669 1.00 50.84 165 MET A CA 1
ATOM 1331 C C . MET A 1 165 ? 51.249 26.151 -36.888 1.00 50.84 165 MET A C 1
ATOM 1333 O O . MET A 1 165 ? 51.414 27.348 -36.627 1.00 50.84 165 MET A O 1
ATOM 1337 N N . ALA A 1 166 ? 52.143 25.220 -36.547 1.00 54.41 166 ALA A N 1
ATOM 1338 C CA . ALA A 1 166 ? 53.392 25.506 -35.847 1.00 54.41 166 ALA A CA 1
ATOM 1339 C C . ALA A 1 166 ? 54.371 26.309 -36.720 1.00 54.41 166 ALA A C 1
ATOM 1341 O O . ALA A 1 166 ? 54.962 27.271 -36.226 1.00 54.41 166 ALA A O 1
ATOM 1342 N N . GLU A 1 167 ? 54.467 26.004 -38.018 1.00 51.09 167 GLU A N 1
ATOM 1343 C CA . GLU A 1 167 ? 55.283 26.763 -38.977 1.00 51.09 167 GLU A CA 1
ATOM 1344 C C . GLU A 1 167 ? 54.754 28.189 -39.221 1.00 51.09 167 GLU A C 1
ATOM 1346 O O . GLU A 1 167 ? 55.534 29.115 -39.457 1.00 51.09 167 GLU A O 1
ATOM 1351 N N . SER A 1 168 ? 53.439 28.405 -39.092 1.00 53.81 168 SER A N 1
ATOM 1352 C CA . SER A 1 168 ? 52.816 29.722 -39.301 1.00 53.81 168 SER A CA 1
ATOM 1353 C C . SER A 1 168 ? 52.929 30.688 -38.107 1.00 53.81 168 SER A C 1
ATOM 1355 O O . SER A 1 168 ? 52.748 31.898 -38.262 1.00 53.81 168 SER A O 1
ATOM 1357 N N . SER A 1 169 ? 53.258 30.191 -36.908 1.00 45.56 169 SER A N 1
ATOM 1358 C CA . SER A 1 169 ? 53.266 30.980 -35.664 1.00 45.56 169 SER A CA 1
ATOM 1359 C C . SER A 1 169 ? 54.660 31.483 -35.264 1.00 45.56 169 SER A C 1
ATOM 1361 O O . SER A 1 169 ? 55.136 31.332 -34.139 1.00 45.56 169 SER A O 1
ATOM 1363 N N . GLY A 1 170 ? 55.316 32.187 -36.185 1.00 45.88 170 GLY A N 1
ATOM 1364 C CA . GLY A 1 170 ? 56.416 33.073 -35.827 1.00 45.88 170 GLY A CA 1
ATOM 1365 C C . GLY A 1 170 ? 55.925 34.238 -34.958 1.00 45.88 170 GLY A C 1
ATOM 1366 O O . GLY A 1 170 ? 55.324 35.175 -35.475 1.00 45.88 170 GLY A O 1
ATOM 1367 N N . ARG A 1 171 ? 56.314 34.219 -33.671 1.00 46.34 171 ARG A N 1
ATOM 1368 C CA . ARG A 1 171 ? 56.413 35.358 -32.725 1.00 46.34 171 ARG A CA 1
ATOM 1369 C C . ARG A 1 171 ? 55.131 35.730 -31.946 1.00 46.34 171 ARG A C 1
ATOM 1371 O O . ARG A 1 171 ? 54.259 36.423 -32.453 1.00 46.34 171 ARG A O 1
ATOM 1378 N N . PHE A 1 172 ? 55.110 35.428 -30.640 1.00 34.91 172 PHE A N 1
ATOM 1379 C CA . PHE A 1 172 ? 54.233 36.098 -29.661 1.00 34.91 172 PHE A CA 1
ATOM 1380 C C . PHE A 1 172 ? 54.992 36.495 -28.377 1.00 34.91 172 PHE A C 1
ATOM 1382 O O . PHE A 1 172 ? 55.727 35.670 -27.830 1.00 34.91 172 PHE A O 1
ATOM 1389 N N . PRO A 1 173 ? 54.839 37.741 -27.878 1.00 38.44 173 PRO A N 1
ATOM 1390 C CA . PRO A 1 173 ? 55.440 38.192 -26.628 1.00 38.44 173 PRO A CA 1
ATOM 1391 C C . PRO A 1 173 ? 54.565 37.870 -25.404 1.00 38.44 173 PRO A C 1
ATOM 1393 O O . PRO A 1 173 ? 53.358 37.654 -25.495 1.00 38.44 173 PRO A O 1
ATOM 1396 N N . SER A 1 174 ? 55.210 37.861 -24.236 1.00 41.72 174 SER A N 1
ATOM 1397 C CA . SER A 1 174 ? 54.664 37.419 -22.951 1.00 41.72 174 SER A CA 1
ATOM 1398 C C . SER A 1 174 ? 53.810 38.452 -22.193 1.00 41.72 174 SER A C 1
ATOM 1400 O O . SER A 1 174 ? 54.115 39.643 -22.230 1.00 41.72 174 SER A O 1
ATOM 1402 N N . LYS A 1 175 ? 52.943 37.903 -21.322 1.00 37.19 175 LYS A N 1
ATOM 1403 C CA . LYS A 1 175 ? 52.280 38.451 -20.111 1.00 37.19 175 LYS A CA 1
ATOM 1404 C C . LYS A 1 175 ? 50.938 39.172 -20.295 1.00 37.19 175 LYS A C 1
ATOM 1406 O O . LYS A 1 175 ? 50.882 40.276 -20.813 1.00 37.19 175 LYS A O 1
ATOM 1411 N N . SER A 1 176 ? 49.891 38.624 -19.665 1.00 33.22 176 SER A N 1
ATOM 1412 C CA . SER A 1 176 ? 49.273 39.192 -18.446 1.00 33.22 176 SER A CA 1
ATOM 1413 C C . SER A 1 176 ? 47.851 38.653 -18.208 1.00 33.22 176 SER A C 1
ATOM 1415 O O . SER A 1 176 ? 46.956 38.790 -19.033 1.00 33.22 176 SER A O 1
ATOM 1417 N N . SER A 1 177 ? 47.680 38.092 -17.012 1.00 43.81 177 SER A N 1
ATOM 1418 C CA . SER A 1 177 ? 46.469 37.792 -16.236 1.00 43.81 177 SER A CA 1
ATOM 1419 C C . SER A 1 177 ? 45.126 38.429 -16.639 1.00 43.81 177 SER A C 1
ATOM 1421 O O . SER A 1 177 ? 44.947 39.643 -16.534 1.00 43.81 177 SER A O 1
ATOM 1423 N N . ARG A 1 178 ? 44.120 37.568 -16.857 1.00 31.95 178 ARG A N 1
ATOM 1424 C CA . ARG A 1 178 ? 42.793 37.667 -16.216 1.00 31.95 178 ARG A CA 1
ATOM 1425 C C . ARG A 1 178 ? 42.037 36.345 -16.381 1.00 31.95 178 ARG A C 1
ATOM 1427 O O . ARG A 1 178 ? 41.670 35.984 -17.494 1.00 31.95 178 ARG A O 1
ATOM 1434 N N . ALA A 1 179 ? 41.804 35.641 -15.275 1.00 45.34 179 ALA A N 1
ATOM 1435 C CA . ALA A 1 179 ? 40.855 34.535 -15.238 1.00 45.34 179 ALA A CA 1
ATOM 1436 C C . ALA A 1 179 ? 39.474 35.061 -15.663 1.00 45.34 179 ALA A C 1
ATOM 1438 O O . ALA A 1 179 ? 38.997 36.059 -15.119 1.00 45.34 179 ALA A O 1
ATOM 1439 N N . ARG A 1 180 ? 38.867 34.429 -16.668 1.00 36.53 180 ARG A N 1
ATOM 1440 C CA . ARG A 1 180 ? 37.459 34.622 -17.014 1.00 36.53 180 ARG A CA 1
ATOM 1441 C C . ARG A 1 180 ? 36.762 33.278 -16.915 1.00 36.53 180 ARG A C 1
ATOM 1443 O O . ARG A 1 180 ? 37.231 32.288 -17.469 1.00 36.53 180 ARG A O 1
ATOM 1450 N N . ASP A 1 181 ? 35.664 33.303 -16.177 1.00 34.72 181 ASP A N 1
ATOM 1451 C CA . ASP A 1 181 ? 34.779 32.193 -15.872 1.00 34.72 181 ASP A CA 1
ATOM 1452 C C . ASP A 1 181 ? 34.373 31.397 -17.116 1.00 34.72 181 ASP A C 1
ATOM 1454 O O . ASP A 1 181 ? 33.796 31.936 -18.065 1.00 34.72 181 ASP A O 1
ATOM 1458 N N . PHE A 1 182 ? 34.600 30.085 -17.071 1.00 29.30 182 PHE A N 1
ATOM 1459 C CA . PHE A 1 182 ? 33.990 29.142 -18.000 1.00 29.30 182 PHE A CA 1
ATOM 1460 C C . PHE A 1 182 ? 32.535 28.900 -17.584 1.00 29.30 182 PHE A C 1
ATOM 1462 O O . PHE A 1 182 ? 32.228 28.019 -16.784 1.00 29.30 182 PHE A O 1
ATOM 1469 N N . ARG A 1 183 ? 31.609 29.679 -18.152 1.00 32.28 183 ARG A N 1
ATOM 1470 C CA . ARG A 1 183 ? 30.200 29.279 -18.220 1.00 32.28 183 ARG A CA 1
ATOM 1471 C C . ARG A 1 183 ? 30.049 28.239 -19.328 1.00 32.28 183 ARG A C 1
ATOM 1473 O O . ARG A 1 183 ? 30.027 28.585 -20.505 1.00 32.28 183 ARG A O 1
ATOM 1480 N N . PHE A 1 184 ? 29.930 26.970 -18.945 1.00 31.86 184 PHE A N 1
ATOM 1481 C CA . PHE A 1 184 ? 29.428 25.925 -19.834 1.00 31.86 184 PHE A CA 1
ATOM 1482 C C . PHE A 1 184 ? 27.961 26.222 -20.169 1.00 31.86 184 PHE A C 1
ATOM 1484 O O . PHE A 1 184 ? 27.067 25.973 -19.365 1.00 31.86 184 PHE A O 1
ATOM 1491 N N . ILE A 1 185 ? 27.711 26.753 -21.364 1.00 36.12 185 ILE A N 1
ATOM 1492 C CA . ILE A 1 185 ? 26.390 26.736 -21.991 1.00 36.12 185 ILE A CA 1
ATOM 1493 C C . ILE A 1 185 ? 26.435 25.609 -23.023 1.00 36.12 185 ILE A C 1
ATOM 1495 O O . ILE A 1 185 ? 27.033 25.765 -24.084 1.00 36.12 185 ILE A O 1
ATOM 1499 N N . LYS A 1 186 ? 25.834 24.455 -22.712 1.00 45.00 186 LYS A N 1
ATOM 1500 C CA . LYS A 1 186 ? 25.460 23.484 -23.750 1.00 45.00 186 LYS A CA 1
ATOM 1501 C C . LYS A 1 186 ? 24.142 23.963 -24.372 1.00 45.00 186 LYS A C 1
ATOM 1503 O O . LYS A 1 186 ? 23.178 24.107 -23.620 1.00 45.00 186 LYS A O 1
ATOM 1508 N N . PRO A 1 187 ? 24.044 24.200 -25.691 1.00 49.53 187 PRO A N 1
ATOM 1509 C CA . PRO A 1 187 ? 22.743 24.358 -26.324 1.00 49.53 187 PRO A CA 1
ATOM 1510 C C . PRO A 1 187 ? 2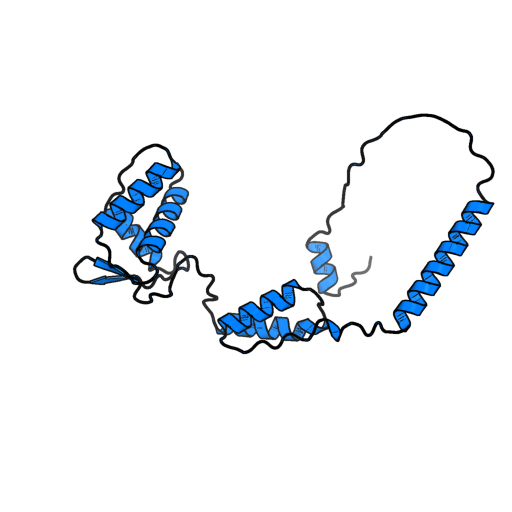2.070 22.979 -26.365 1.00 49.53 187 PRO A C 1
ATOM 1512 O O . PRO A 1 187 ? 22.596 22.033 -26.950 1.00 49.53 187 PRO A O 1
ATOM 1515 N N . GLY A 1 188 ? 20.950 22.845 -25.656 1.00 46.91 188 GLY A N 1
ATOM 1516 C CA . GLY A 1 188 ? 20.154 21.622 -25.637 1.00 46.91 188 GLY A CA 1
ATOM 1517 C C . GLY A 1 188 ? 19.453 21.406 -26.976 1.00 46.91 188 GLY A C 1
ATOM 1518 O O . GLY A 1 188 ? 18.854 22.332 -27.518 1.00 46.91 188 GLY A O 1
ATOM 1519 N N . LEU A 1 189 ? 19.523 20.178 -27.487 1.00 53.44 189 LEU A N 1
ATOM 1520 C CA . LEU A 1 189 ? 18.683 19.710 -28.587 1.00 53.44 189 LEU A CA 1
ATOM 1521 C C . LEU A 1 189 ? 17.216 19.738 -28.146 1.00 53.44 189 LEU A C 1
ATOM 1523 O O . LEU A 1 189 ? 16.868 19.227 -27.079 1.00 53.44 189 LEU A O 1
ATOM 1527 N N . SER A 1 190 ? 16.361 20.346 -28.963 1.00 61.91 190 SER A N 1
ATOM 1528 C CA . SER A 1 190 ? 14.923 20.389 -28.722 1.00 61.91 190 SER A CA 1
ATOM 1529 C C . SER A 1 190 ? 14.288 19.045 -29.067 1.00 61.91 190 SER A C 1
ATOM 1531 O O . SER A 1 190 ? 14.721 18.352 -29.987 1.00 61.91 190 SER A O 1
ATOM 1533 N N . TRP A 1 191 ? 13.186 18.700 -28.399 1.00 47.16 191 TRP A N 1
ATOM 1534 C CA . TRP A 1 191 ? 12.354 17.549 -28.770 1.00 47.16 191 TRP A CA 1
ATOM 1535 C C . TRP A 1 191 ? 11.909 17.588 -30.237 1.00 47.16 191 TRP A C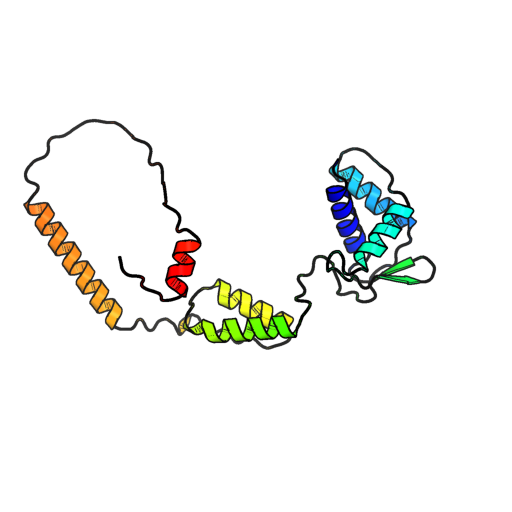 1
ATOM 1537 O O . TRP A 1 191 ? 11.734 16.545 -30.862 1.00 47.16 191 TRP A O 1
ATOM 1547 N N . ASN A 1 192 ? 11.804 18.782 -30.821 1.00 58.00 192 ASN A N 1
ATOM 1548 C CA . ASN A 1 192 ? 11.516 18.939 -32.242 1.00 58.00 192 ASN A CA 1
ATOM 1549 C C . ASN A 1 192 ? 12.691 18.521 -33.144 1.00 58.00 192 ASN A C 1
ATOM 1551 O O . ASN A 1 192 ? 12.464 18.011 -34.239 1.00 58.00 192 ASN A O 1
ATOM 1555 N N . ASP A 1 193 ? 13.934 18.692 -32.689 1.00 66.12 193 ASP A N 1
ATOM 1556 C CA . ASP A 1 193 ? 15.129 18.256 -33.420 1.00 66.12 193 ASP A CA 1
ATOM 1557 C C . ASP A 1 193 ? 15.241 16.727 -33.396 1.00 66.12 193 ASP A C 1
ATOM 1559 O O . ASP A 1 193 ? 15.532 16.101 -34.414 1.00 66.12 193 ASP A O 1
ATOM 1563 N N . VAL A 1 194 ? 14.893 16.116 -32.260 1.00 62.22 194 VAL A N 1
ATOM 1564 C CA . VAL A 1 194 ? 14.815 14.656 -32.105 1.00 62.22 194 VAL A CA 1
ATOM 1565 C C . VAL A 1 194 ? 13.742 14.062 -33.025 1.00 62.22 194 VAL A C 1
ATOM 1567 O O . VAL A 1 194 ? 14.003 13.099 -33.745 1.00 62.22 194 VAL A O 1
ATOM 1570 N N . LEU A 1 195 ? 12.550 14.662 -33.078 1.00 58.69 195 LEU A N 1
ATOM 1571 C CA . LEU A 1 195 ? 11.470 14.190 -33.952 1.00 58.69 195 LEU A CA 1
ATOM 1572 C C . LEU A 1 195 ? 11.805 14.336 -35.446 1.00 58.69 195 LEU A C 1
ATOM 1574 O O . LEU A 1 195 ? 11.405 13.496 -36.255 1.00 58.69 195 LEU A O 1
ATOM 1578 N N . ARG A 1 196 ? 12.579 15.358 -35.826 1.00 62.06 196 ARG A N 1
ATOM 1579 C CA . ARG A 1 196 ? 13.069 15.531 -37.204 1.00 62.06 196 ARG A CA 1
ATOM 1580 C C . ARG A 1 196 ? 14.083 14.460 -37.604 1.00 62.06 196 ARG A C 1
ATOM 1582 O 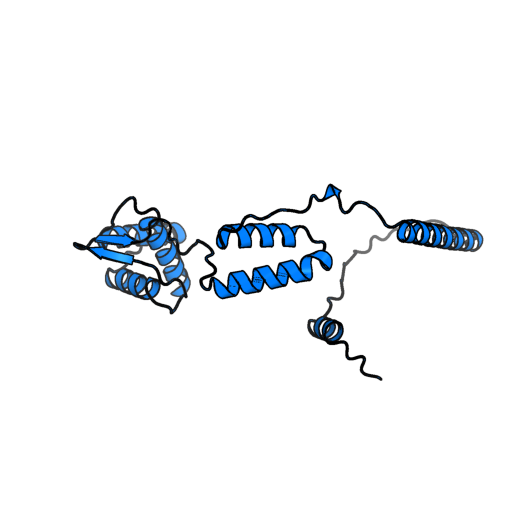O . ARG A 1 196 ? 14.035 13.986 -38.736 1.00 62.06 196 ARG A O 1
ATOM 1589 N N . LEU A 1 197 ? 14.953 14.046 -36.682 1.00 62.28 197 LEU A N 1
ATOM 1590 C CA . LEU A 1 197 ? 15.933 12.981 -36.919 1.00 62.28 197 LEU A CA 1
ATOM 1591 C C . LEU A 1 197 ? 15.270 11.606 -37.081 1.00 62.28 197 LEU A C 1
ATOM 1593 O O . LEU A 1 197 ? 15.674 10.831 -37.942 1.00 62.28 197 LEU A O 1
ATOM 1597 N N . LEU A 1 198 ? 14.219 11.324 -36.307 1.00 54.59 198 LEU A N 1
ATOM 1598 C CA . LEU A 1 198 ? 13.540 10.022 -36.319 1.00 54.59 198 LEU A CA 1
ATOM 1599 C C . LEU A 1 198 ? 12.594 9.820 -37.510 1.00 54.59 198 LEU A C 1
ATOM 1601 O O . LEU A 1 198 ? 12.333 8.688 -37.906 1.00 54.59 198 LEU A O 1
ATOM 1605 N N . THR A 1 199 ? 12.067 10.899 -38.091 1.00 63.47 199 THR A N 1
ATOM 1606 C CA . THR A 1 199 ? 11.033 10.811 -39.140 1.00 63.47 199 THR A CA 1
ATOM 1607 C C . THR A 1 199 ? 11.576 10.907 -40.566 1.00 63.47 199 THR A C 1
ATOM 1609 O O . THR A 1 199 ? 10.801 10.808 -41.517 1.00 63.47 199 THR A O 1
ATOM 1612 N N . GLY A 1 200 ? 12.889 11.094 -40.750 1.00 49.31 200 GLY A N 1
ATOM 1613 C CA . GLY A 1 200 ? 13.555 11.020 -42.059 1.00 49.31 200 GLY A CA 1
ATOM 1614 C C . GLY A 1 200 ? 13.106 12.052 -43.106 1.00 49.31 200 GLY A C 1
ATOM 1615 O O . GLY A 1 200 ? 13.544 11.988 -44.254 1.00 49.31 200 GLY A O 1
ATOM 1616 N N . LYS A 1 201 ? 12.256 13.027 -42.759 1.00 50.38 201 LYS A N 1
ATOM 1617 C CA . LYS A 1 201 ? 11.837 14.082 -43.688 1.00 50.38 201 LYS A CA 1
ATOM 1618 C C . LYS A 1 201 ? 12.887 15.190 -43.734 1.00 50.38 201 LYS A C 1
ATOM 1620 O O . LYS A 1 201 ? 12.843 16.133 -42.948 1.00 50.38 201 LYS A O 1
ATOM 1625 N N . ARG A 1 202 ? 13.802 15.116 -44.706 1.00 46.47 202 ARG A N 1
ATOM 1626 C CA . ARG A 1 202 ? 14.555 16.295 -45.165 1.00 46.47 202 ARG A CA 1
ATOM 1627 C C . ARG A 1 202 ? 13.590 17.221 -45.908 1.00 46.47 202 ARG A C 1
ATOM 1629 O O . ARG A 1 202 ? 13.297 17.005 -47.079 1.00 46.47 202 ARG A O 1
ATOM 1636 N N . GLY A 1 203 ? 13.059 18.220 -45.211 1.00 41.91 203 GLY A N 1
ATOM 1637 C CA . GLY A 1 203 ? 12.377 19.345 -45.843 1.00 41.91 203 GLY A CA 1
ATOM 1638 C C . GLY A 1 203 ? 13.409 20.340 -46.367 1.00 41.91 203 GLY A C 1
ATOM 1639 O O . GLY A 1 203 ? 14.212 20.847 -45.590 1.00 41.91 203 GLY A O 1
ATOM 1640 N N . GLN A 1 204 ? 13.397 20.577 -47.679 1.00 41.56 204 GLN A N 1
ATOM 1641 C CA . GLN A 1 204 ? 14.068 21.703 -48.323 1.00 41.56 204 GLN A CA 1
ATOM 1642 C C . GLN A 1 204 ? 13.519 23.024 -47.769 1.00 41.56 204 GLN A C 1
ATOM 1644 O O . GLN A 1 204 ? 12.305 23.234 -47.809 1.00 41.56 204 GLN A O 1
ATOM 1649 N N . LEU A 1 205 ? 14.410 23.876 -47.262 1.00 35.44 205 LEU A N 1
ATOM 1650 C CA . LEU A 1 205 ? 14.714 25.244 -47.722 1.00 35.44 205 LEU A CA 1
ATOM 1651 C C . LEU A 1 205 ? 15.672 25.903 -46.723 1.00 35.44 205 LEU A C 1
ATOM 1653 O O . LEU A 1 205 ? 15.357 25.901 -45.512 1.00 35.44 205 LEU A O 1
#

Mean predicted aligned error: 18.83 Å

Nearest PDB structures (foldseek):
  4zlc-assembly2_B  TM=4.059E-01  e=3.759E-01  Homo sapiens
  4qi0-assembly2_B  TM=4.066E-01  e=6.796E-01  Mus musculu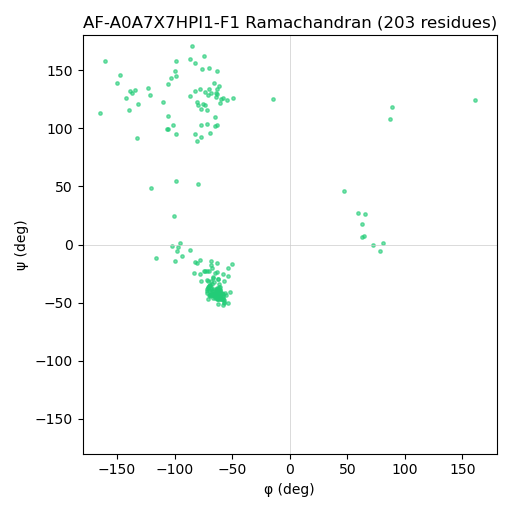s
  6tqa-assembly3_C  TM=4.162E-01  e=1.091E+00  Mus musculus
  4qi0-assembly1_A  TM=4.416E-01  e=1.383E+00  Mus musculus
  4qik-assembly3_B  TM=3.804E-01  e=2.094E+00  Homo sapiens

Sequence (205 aa):
MPANLNALIRYKTINSCLAGGRRRWSIDELRERCSEALAEDRGRYSTVSERTIRDDIRVMRSDILGFNAPIKQEGGLYFYSDPAYSILSLSITDAGLAEQIYWLLMNMRDKVSHPELEIILQRLCDMLGKEYKPVPVAEAMEEPAEEEMLRDEIVIRRQIIFDEMAESSGRFPSKSSRARDFRFIKPGLSWNDVLRLLTGKRGQL

Foldseek 3Di:
DPPVVLLVLLLQQVLVVQAQPPDWAALVRSQVSSQVSVCVVPVDGDGDDSVRNVVSVVVCCDCVVPNVFQWDADPRTIHGPDNNRGSPDPAPPDLVVLVVVLVVLVVCVVVDPDPVSLVSNCVSCVNNVHDDDDDPPVVPPPPPVVVVVVVVVVVVVVVVVVVVVVVVDDDDDDDDDDDDDDDDDDDDDDPVNVVCVVPPDPDDD

Radius of gyration: 30.17 Å; Cα contacts (8 Å, |Δi|>4): 147; chains: 1; bounding box: 70×56×66 Å

Solvent-accessible surface area (backbone atoms only — not comparable to full-atom values): 12698 Å² total; per-residue (Å²): 129,70,72,63,65,58,49,52,54,37,53,54,46,53,40,66,60,27,37,63,50,84,52,72,39,43,65,66,57,52,30,49,55,36,15,50,56,54,14,71,80,63,80,50,84,52,85,52,53,70,66,56,54,54,52,49,52,52,47,42,46,28,69,90,76,66,57,50,41,58,68,44,76,57,98,73,26,36,28,33,77,50,39,87,50,50,88,82,56,90,66,74,87,46,65,69,55,51,49,50,51,48,54,53,50,60,75,41,40,94,79,50,94,46,77,66,55,58,55,52,50,44,52,48,21,62,74,69,76,45,90,69,79,80,75,63,78,79,76,76,70,71,76,62,70,67,57,58,54,51,50,51,53,49,51,52,52,52,49,52,54,49,53,58,51,57,72,70,63,79,82,84,86,86,88,83,92,74,95,72,85,84,76,87,76,78,86,76,83,47,73,66,57,54,52,48,68,75,64,70,65,84,75,90,130

pLDDT: mean 73.61, std 20.73, range [29.3, 98.06]

Secondary structure (DSSP, 8-state):
--HHHHHHHHHHHHHHHHTTSS--EEHHHHHHHHHHHHHHHHTS--PPPHHHHHHHHHHHHSSTTS----EEEETTEEEESSTT--TTS---S-HHHHHHHHHHHHHHGGG---HHHHHHHHHHHHHHTPPP-PPPGGGG----HHHHHHHHHHHHHHHHHHHHHHHH-------------------PPPHHHHHHHHS------